Protein AF-Q53900-F1 (afdb_monomer)

Radius of gyration: 69.82 Å; Cα contacts (8 Å, |Δi|>4): 123; chains: 1; bounding box: 164×56×189 Å

Foldseek 3Di:
DPVVPPVVVVVLVVLQVLLVVLLVVLVVVLVVQVVQADDCPVVVVLNVVSVVDSGNVSSVVSSVVNVVVSVVRVVVVVVVVVVVVVVVVVVVVVVVVVVVVVVVVVVVVVVVVVVVVVVQVVLLVVLLVVLVVLCVVLVHDVVLNVVSVVDDHSVVSVVSSVVRSVVSVVVVVCVVCPCVVVVVVPDDDPVVVVQVVLLVVLLVVLLVVCVVVVHDPVLSVVLVPDDGSVSNVVSSVVVVVVVVDPDDDDDDDDDDDDDDDDDDDDDDDDDDDDDDDDDDDDDDDDDDDDDDDDDDDDDDDDDDDDDDDDDDDDDDDDDDDDD

Structure (mmCIF, N/CA/C/O backbone):
data_AF-Q53900-F1
#
_entry.id   AF-Q53900-F1
#
loop_
_atom_site.group_PDB
_atom_site.id
_atom_site.type_symbol
_atom_site.label_atom_id
_atom_site.label_alt_id
_atom_site.label_comp_id
_atom_site.label_asym_id
_atom_site.label_entity_id
_atom_site.label_seq_id
_atom_site.pdbx_PDB_ins_code
_atom_site.Cartn_x
_atom_site.Cartn_y
_atom_site.Cartn_z
_atom_site.occupancy
_atom_site.B_iso_or_equiv
_atom_site.auth_seq_id
_atom_site.auth_comp_id
_atom_site.auth_asym_id
_atom_site.auth_atom_id
_atom_site.pdbx_PDB_model_num
ATOM 1 N N . SER A 1 1 ? -67.608 14.187 99.097 1.00 44.44 1 SER A N 1
ATOM 2 C CA . SER A 1 1 ? -66.330 14.130 98.356 1.00 44.44 1 SER A CA 1
ATOM 3 C C . SER A 1 1 ? -65.878 12.727 97.932 1.00 44.44 1 SER A C 1
ATOM 5 O O . SER A 1 1 ? -64.691 12.546 97.715 1.00 44.44 1 SER A O 1
ATOM 7 N N . VAL A 1 2 ? -66.769 11.737 97.744 1.00 47.34 2 VAL A N 1
ATOM 8 C CA . VAL A 1 2 ? -66.351 10.343 97.433 1.00 47.34 2 VAL A CA 1
ATOM 9 C C . VAL A 1 2 ? -66.523 9.965 95.948 1.00 47.34 2 VAL A C 1
ATOM 11 O O . VAL A 1 2 ? -65.890 9.028 95.480 1.00 47.34 2 VAL A O 1
ATOM 14 N N . LEU A 1 3 ? -67.280 10.735 95.154 1.00 43.38 3 LEU A N 1
ATOM 15 C CA . LEU A 1 3 ? -67.508 10.417 93.732 1.00 43.38 3 LEU A CA 1
ATOM 16 C C . LEU A 1 3 ? -66.342 10.764 92.781 1.00 43.38 3 LEU A C 1
ATOM 18 O O . LEU A 1 3 ? -66.345 10.324 91.638 1.00 43.38 3 LEU A O 1
ATOM 22 N N . VAL A 1 4 ? -65.340 11.530 93.227 1.00 47.56 4 VAL A N 1
ATOM 23 C CA . VAL A 1 4 ? -64.226 11.978 92.362 1.00 47.56 4 VAL A CA 1
ATOM 24 C C . VAL A 1 4 ? -63.116 10.916 92.245 1.00 47.56 4 VAL A C 1
ATOM 26 O O . VAL A 1 4 ? -62.380 10.908 91.266 1.00 47.56 4 VAL A O 1
ATOM 29 N N . GLY A 1 5 ? -63.022 9.970 93.190 1.00 46.47 5 GLY A N 1
ATOM 30 C CA . GLY A 1 5 ? -61.963 8.948 93.212 1.00 46.47 5 GLY A CA 1
ATOM 31 C C . GLY A 1 5 ? -62.204 7.722 92.320 1.00 46.47 5 GLY A C 1
ATOM 32 O O . GLY A 1 5 ? -61.249 7.093 91.884 1.00 46.47 5 GLY A O 1
ATOM 33 N N . ALA A 1 6 ? -63.458 7.374 92.014 1.00 48.22 6 ALA A N 1
ATOM 34 C CA . ALA A 1 6 ? -63.762 6.188 91.203 1.00 48.22 6 ALA A CA 1
ATOM 35 C C . ALA A 1 6 ? -63.543 6.432 89.696 1.00 48.22 6 ALA A C 1
ATOM 37 O O . ALA A 1 6 ? -63.006 5.573 88.997 1.00 48.22 6 ALA A O 1
ATOM 38 N N . ASN A 1 7 ? -63.887 7.630 89.205 1.00 49.38 7 ASN A N 1
ATOM 39 C CA . ASN A 1 7 ? -63.715 7.988 87.794 1.00 49.38 7 ASN A CA 1
ATOM 40 C C . ASN A 1 7 ? -62.240 8.170 87.401 1.00 49.38 7 ASN A C 1
ATOM 42 O O . ASN A 1 7 ? -61.863 7.822 86.285 1.00 49.38 7 ASN A O 1
ATOM 46 N N . THR A 1 8 ? -61.388 8.658 88.305 1.00 54.62 8 THR A N 1
ATOM 47 C CA . THR A 1 8 ? -59.950 8.836 88.039 1.00 54.62 8 THR A CA 1
ATOM 48 C C . THR A 1 8 ? -59.200 7.506 88.009 1.00 54.62 8 THR A C 1
ATOM 50 O O . THR A 1 8 ? -58.375 7.296 87.123 1.00 54.62 8 THR A O 1
ATOM 53 N N . VAL A 1 9 ? -59.535 6.568 88.902 1.00 57.53 9 VAL A N 1
ATOM 54 C CA . VAL A 1 9 ? -58.957 5.214 88.898 1.00 57.53 9 VAL A CA 1
ATOM 55 C C . VAL A 1 9 ? -59.403 4.432 87.660 1.00 57.53 9 VAL A C 1
ATOM 57 O O . VAL A 1 9 ? -58.571 3.815 87.000 1.00 57.53 9 VAL A O 1
ATOM 60 N N . SER A 1 10 ? -60.683 4.511 87.274 1.00 58.09 10 SER A N 1
ATOM 61 C CA . SER A 1 10 ? -61.181 3.840 86.064 1.00 58.09 10 SER A CA 1
ATOM 62 C C . SER A 1 10 ? -60.563 4.412 84.779 1.00 58.09 10 SER A C 1
ATOM 64 O O . SER A 1 10 ? -60.214 3.654 83.872 1.00 58.09 10 SER A O 1
ATOM 66 N N . ALA A 1 11 ? -60.360 5.733 84.705 1.00 60.69 11 ALA A N 1
ATOM 67 C CA . ALA A 1 11 ? -59.681 6.371 83.578 1.00 60.69 11 ALA A CA 1
ATOM 68 C C . ALA A 1 11 ? -58.201 5.955 83.483 1.00 60.69 11 ALA A C 1
ATOM 70 O O . ALA A 1 11 ? -57.754 5.596 82.396 1.00 60.69 11 ALA A O 1
ATOM 71 N N . GLN A 1 12 ? -57.474 5.916 84.610 1.00 60.91 12 GLN A N 1
ATOM 72 C CA . GLN A 1 12 ? -56.062 5.499 84.677 1.00 60.91 12 GLN A CA 1
ATOM 73 C C . GLN A 1 12 ? -55.841 4.014 84.345 1.00 60.91 12 GLN A C 1
ATOM 75 O O . GLN A 1 12 ? -54.847 3.653 83.713 1.00 60.91 12 GLN A O 1
ATOM 80 N N . VAL A 1 13 ? -56.760 3.136 84.758 1.00 61.62 13 VAL A N 1
ATOM 81 C CA . VAL A 1 13 ? -56.714 1.704 84.413 1.00 61.62 13 VAL A CA 1
ATOM 82 C C . VAL A 1 13 ? -56.941 1.503 82.911 1.00 61.62 13 VAL A C 1
ATOM 84 O O . VAL A 1 13 ? -56.247 0.700 82.288 1.00 61.62 13 VAL A O 1
ATOM 87 N N . THR A 1 14 ? -57.840 2.289 82.311 1.00 62.38 14 THR A N 1
ATOM 88 C CA . THR A 1 14 ? -58.119 2.240 80.867 1.00 62.38 14 THR A CA 1
ATOM 89 C C . THR A 1 14 ? -56.922 2.729 80.040 1.00 62.38 14 THR A C 1
ATOM 91 O O . THR A 1 14 ? -56.556 2.078 79.064 1.00 62.38 14 THR A O 1
ATOM 94 N N . THR A 1 15 ? -56.235 3.798 80.465 1.00 74.44 15 THR A N 1
ATOM 95 C CA . THR A 1 15 ? -55.034 4.319 79.773 1.00 74.44 15 THR A CA 1
ATOM 96 C C . THR A 1 15 ? -53.855 3.348 79.840 1.00 74.44 15 THR A C 1
ATOM 98 O O . THR A 1 15 ? -53.182 3.129 78.836 1.00 74.44 15 THR A O 1
ATOM 101 N N . ARG A 1 16 ? -53.625 2.692 80.987 1.00 79.25 16 ARG A N 1
ATOM 102 C CA . ARG A 1 16 ? -52.559 1.677 81.115 1.00 79.25 16 ARG A CA 1
ATOM 103 C C . ARG A 1 16 ? -52.811 0.436 80.259 1.00 79.25 16 ARG A C 1
ATOM 105 O O . ARG A 1 16 ? -51.867 -0.109 79.693 1.00 79.25 16 ARG A O 1
ATOM 112 N N . ALA A 1 17 ? -54.063 -0.012 80.156 1.00 84.06 17 ALA A N 1
ATOM 113 C CA . ALA A 1 17 ? -54.424 -1.133 79.290 1.00 84.06 17 ALA A CA 1
ATOM 114 C C . ALA A 1 17 ? -54.207 -0.794 77.804 1.00 84.06 17 ALA A C 1
ATOM 116 O O . ALA A 1 17 ? -53.667 -1.610 77.058 1.00 84.06 17 ALA A O 1
ATOM 117 N N . GLN A 1 18 ? -54.553 0.431 77.395 1.00 85.62 18 GLN A N 1
ATOM 118 C CA . GLN A 1 18 ? -54.324 0.931 76.037 1.00 85.62 18 GLN A CA 1
ATOM 119 C C . GLN A 1 18 ? -52.831 1.067 75.703 1.00 85.62 18 GLN A C 1
ATOM 121 O O . GLN A 1 18 ? -52.417 0.635 74.631 1.00 85.62 18 GLN A O 1
ATOM 126 N N . ALA A 1 19 ? -52.012 1.591 76.621 1.00 87.56 19 ALA A N 1
ATOM 127 C CA . ALA A 1 19 ? -50.561 1.675 76.438 1.00 87.56 19 ALA A CA 1
ATOM 128 C C . ALA A 1 19 ? -49.907 0.285 76.343 1.00 87.56 19 ALA A C 1
ATOM 130 O O . ALA A 1 19 ? -49.044 0.060 75.497 1.00 87.56 19 ALA A O 1
ATOM 131 N N . LYS A 1 20 ? -50.356 -0.688 77.152 1.00 90.56 20 LYS A N 1
ATOM 132 C CA . LYS A 1 20 ? -49.871 -2.075 77.070 1.00 90.56 20 LYS A CA 1
ATOM 133 C C . LYS A 1 20 ? -50.179 -2.711 75.709 1.00 90.56 20 LYS A C 1
ATOM 135 O O . LYS A 1 20 ? -49.284 -3.292 75.103 1.00 90.56 20 LYS A O 1
ATOM 140 N N . ALA A 1 21 ? -51.411 -2.566 75.218 1.00 90.81 21 ALA A N 1
ATOM 141 C CA . ALA A 1 21 ? -51.804 -3.085 73.908 1.00 90.81 21 ALA A CA 1
ATOM 142 C C . ALA A 1 21 ? -51.034 -2.404 72.758 1.00 90.81 21 ALA A C 1
ATOM 144 O O . ALA A 1 21 ? -50.586 -3.078 71.830 1.00 90.81 21 ALA A O 1
ATOM 145 N N . ALA A 1 22 ? -50.823 -1.084 72.843 1.00 91.12 22 ALA A N 1
ATOM 146 C CA . ALA A 1 22 ? -50.011 -0.340 71.881 1.00 91.12 22 ALA A CA 1
ATOM 147 C C . ALA A 1 22 ? -48.556 -0.835 71.864 1.00 91.12 22 ALA A C 1
ATOM 149 O O . ALA A 1 22 ? -47.992 -1.040 70.793 1.00 91.12 22 ALA A O 1
ATOM 150 N N . ARG A 1 23 ? -47.970 -1.106 73.038 1.00 94.25 23 ARG A N 1
ATOM 151 C CA . ARG A 1 23 ? -46.607 -1.639 73.163 1.00 94.25 23 ARG A CA 1
ATOM 152 C C . ARG A 1 23 ? -46.466 -3.029 72.544 1.00 94.25 23 ARG A C 1
ATOM 154 O O . ARG A 1 23 ? -45.506 -3.268 71.820 1.00 94.25 23 ARG A O 1
ATOM 161 N N . GLU A 1 24 ? -47.393 -3.941 72.836 1.00 93.50 24 GLU A N 1
ATOM 162 C CA . GLU A 1 24 ? -47.383 -5.296 72.263 1.00 93.50 24 GLU A CA 1
ATOM 163 C C . GLU A 1 24 ? -47.504 -5.249 70.733 1.00 93.50 24 GLU A C 1
ATOM 165 O O . GLU A 1 24 ? -46.753 -5.932 70.040 1.00 93.50 24 GLU A O 1
ATOM 170 N N . THR A 1 25 ? -48.370 -4.374 70.212 1.00 94.38 25 THR A N 1
ATOM 171 C CA . THR A 1 25 ? -48.550 -4.173 68.765 1.00 94.38 25 THR A CA 1
ATOM 172 C C . THR A 1 25 ? -47.293 -3.594 68.110 1.00 94.38 25 THR A C 1
ATOM 174 O O . THR A 1 25 ? -46.828 -4.125 67.105 1.00 94.38 25 THR A O 1
ATOM 177 N N . ALA A 1 26 ? -46.702 -2.546 68.694 1.00 93.00 26 ALA A N 1
ATOM 178 C CA . ALA A 1 26 ? -45.497 -1.911 68.163 1.00 93.00 26 ALA A CA 1
ATOM 179 C C . ALA A 1 26 ? -44.301 -2.878 68.151 1.00 93.00 26 ALA A C 1
ATOM 181 O O . ALA A 1 26 ? -43.606 -2.996 67.148 1.00 93.00 26 ALA A O 1
ATOM 182 N N . LEU A 1 27 ? -44.080 -3.631 69.235 1.00 93.75 27 LEU A N 1
ATOM 183 C CA . LEU A 1 27 ? -42.985 -4.605 69.293 1.00 93.75 27 LEU A CA 1
ATOM 184 C C . LEU A 1 27 ? -43.178 -5.770 68.313 1.00 93.75 27 LEU A C 1
ATOM 186 O O . LEU A 1 27 ? -42.186 -6.248 67.768 1.00 93.75 27 LEU A O 1
ATOM 190 N N . ALA A 1 28 ? -44.419 -6.205 68.070 1.00 93.69 28 ALA A N 1
ATOM 191 C CA . ALA A 1 28 ? -44.717 -7.214 67.055 1.00 93.69 28 ALA A CA 1
ATOM 192 C C . ALA A 1 28 ? -44.425 -6.696 65.636 1.00 93.69 28 ALA A C 1
ATOM 194 O O . ALA A 1 28 ? -43.724 -7.370 64.886 1.00 93.69 28 ALA A O 1
ATOM 195 N N . SER A 1 29 ? -44.862 -5.473 65.311 1.00 92.44 29 SER A N 1
ATOM 196 C CA . SER A 1 29 ? -44.576 -4.824 64.019 1.00 92.44 29 SER A CA 1
ATOM 197 C C . SER A 1 29 ? -43.071 -4.705 63.764 1.00 92.44 29 SER A C 1
ATOM 199 O O . SER A 1 29 ? -42.572 -5.032 62.688 1.00 92.44 29 SER A O 1
ATOM 201 N N . ILE A 1 30 ? -42.313 -4.309 64.790 1.00 92.81 30 ILE A N 1
ATOM 202 C CA . ILE A 1 30 ? -40.858 -4.210 64.678 1.00 92.81 30 ILE A CA 1
ATOM 203 C C . ILE A 1 30 ? -40.211 -5.598 64.528 1.00 92.81 30 ILE A C 1
ATOM 205 O O . ILE A 1 30 ? -39.223 -5.736 63.813 1.00 92.81 30 ILE A O 1
ATOM 209 N N . ALA A 1 31 ? -40.732 -6.641 65.181 1.00 91.50 31 ALA A N 1
ATOM 210 C CA . ALA A 1 31 ? -40.191 -7.998 65.057 1.00 91.50 31 ALA A CA 1
ATOM 211 C C . ALA A 1 31 ? -40.357 -8.581 63.640 1.00 91.50 31 ALA A C 1
ATOM 213 O O . ALA A 1 31 ? -39.510 -9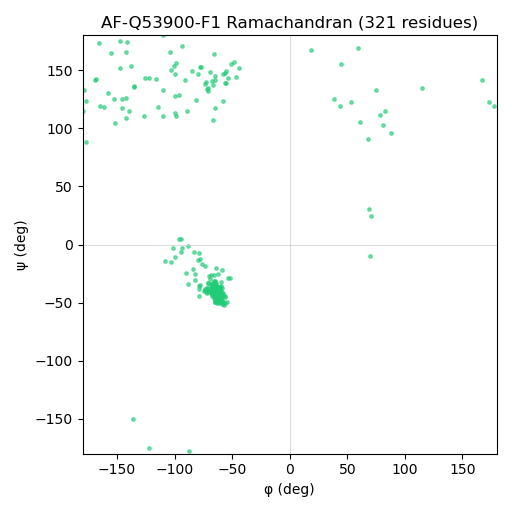.350 63.185 1.00 91.50 31 ALA A O 1
ATOM 214 N N . GLU A 1 32 ? -41.419 -8.201 62.928 1.00 91.19 32 GLU A N 1
ATOM 215 C CA . GLU A 1 32 ? -41.617 -8.590 61.528 1.00 91.19 32 GLU A CA 1
ATOM 216 C C . GLU A 1 32 ? -40.606 -7.898 60.603 1.00 91.19 32 GLU A C 1
ATOM 218 O O . GLU A 1 32 ? -40.034 -8.529 59.710 1.00 91.19 32 GLU A O 1
ATOM 223 N N . THR A 1 33 ? -40.329 -6.617 60.846 1.00 89.31 33 THR A N 1
ATOM 224 C CA . THR A 1 33 ? -39.517 -5.783 59.949 1.00 89.31 33 THR A CA 1
ATOM 225 C C . THR A 1 33 ? -38.020 -5.800 60.259 1.00 89.31 33 THR A C 1
ATOM 227 O O . THR A 1 33 ? -37.205 -5.632 59.354 1.00 89.31 33 THR A O 1
ATOM 230 N N . GLU A 1 34 ? -37.612 -6.093 61.497 1.00 87.44 34 GLU A N 1
ATOM 231 C CA . GLU A 1 34 ? -36.204 -6.035 61.916 1.00 87.44 34 GLU A CA 1
ATOM 232 C C . GLU A 1 34 ? -35.282 -7.026 61.197 1.00 87.44 34 GLU A C 1
ATOM 234 O O . GLU A 1 34 ? -34.062 -6.886 61.234 1.00 87.44 34 GLU A O 1
ATOM 239 N N . SER A 1 35 ? -35.839 -8.085 60.612 1.00 86.81 35 SER A N 1
ATOM 240 C CA . SER A 1 35 ? -35.073 -9.074 59.849 1.00 86.81 35 SER A CA 1
ATOM 241 C C . SER A 1 35 ? -34.628 -8.540 58.485 1.00 86.81 35 SER A C 1
ATOM 243 O O . SER A 1 35 ? -33.693 -9.079 57.898 1.00 86.81 35 SER A O 1
ATOM 245 N N . SER A 1 36 ? -35.274 -7.471 58.008 1.00 84.94 36 SER A N 1
ATOM 246 C CA . SER A 1 36 ? -35.058 -6.880 56.684 1.00 84.94 36 SER A CA 1
ATOM 247 C C . SER A 1 36 ? -33.950 -5.825 56.657 1.00 84.94 36 SER A C 1
ATOM 249 O O . SER A 1 36 ? -33.665 -5.287 55.594 1.00 84.94 36 SER A O 1
ATOM 251 N N . ILE A 1 37 ? -33.325 -5.528 57.799 1.00 88.38 37 ILE A N 1
ATOM 252 C CA . ILE A 1 37 ? -32.272 -4.514 57.922 1.00 88.38 37 ILE A CA 1
ATOM 253 C C . ILE A 1 37 ? -30.977 -5.115 58.473 1.00 88.38 37 ILE A C 1
ATOM 255 O O . ILE A 1 37 ? -31.002 -5.977 59.358 1.00 88.38 37 ILE A O 1
ATOM 259 N N . LYS A 1 38 ? -29.823 -4.649 57.977 1.00 86.06 38 LYS A N 1
ATOM 260 C CA . LYS A 1 38 ? -28.506 -5.082 58.481 1.00 86.06 38 LYS A CA 1
ATOM 261 C C . LYS A 1 38 ? -28.091 -4.415 59.789 1.00 86.06 38 LYS A C 1
ATOM 263 O O . LYS A 1 38 ? -27.570 -5.097 60.670 1.00 86.06 38 LYS A O 1
ATOM 268 N N . ASP A 1 39 ? -28.274 -3.102 59.915 1.00 89.44 39 ASP A N 1
ATOM 269 C CA . ASP A 1 39 ? -27.861 -2.347 61.103 1.00 89.44 39 ASP A CA 1
ATOM 270 C C . ASP A 1 39 ? -29.051 -2.116 62.037 1.00 89.44 39 ASP A C 1
ATOM 272 O O . ASP A 1 39 ? -29.956 -1.342 61.748 1.00 89.44 39 ASP A O 1
ATOM 276 N N . LYS A 1 40 ? -29.048 -2.777 63.193 1.00 91.38 40 LYS A N 1
ATOM 277 C CA . LYS A 1 40 ? -30.156 -2.701 64.150 1.00 91.38 40 LYS A CA 1
ATOM 278 C C . LYS A 1 40 ? -29.968 -1.639 65.228 1.00 91.38 40 LYS A C 1
ATOM 280 O O . LYS A 1 40 ? -30.884 -1.436 66.015 1.00 91.38 40 LYS A O 1
ATOM 285 N N . ALA A 1 41 ? -28.841 -0.927 65.275 1.00 92.12 41 ALA A N 1
ATOM 286 C CA . ALA A 1 41 ? -28.481 -0.104 66.432 1.00 92.12 41 ALA A CA 1
ATOM 287 C C . ALA A 1 41 ? -29.526 0.980 66.764 1.00 92.12 41 ALA A C 1
ATOM 289 O O . ALA A 1 41 ? -29.904 1.160 67.926 1.00 92.12 41 ALA A O 1
ATOM 290 N N . GLN A 1 42 ? -30.029 1.689 65.748 1.00 92.19 42 GLN A N 1
ATOM 291 C CA . GLN A 1 42 ? -31.072 2.703 65.938 1.00 92.19 42 GLN A CA 1
ATOM 292 C C . GLN A 1 42 ? -32.437 2.075 66.252 1.00 92.19 42 GLN A C 1
ATOM 294 O O . GLN A 1 42 ? -33.160 2.585 67.111 1.00 92.19 42 GLN A O 1
ATOM 299 N N . LEU A 1 43 ? -32.763 0.944 65.618 1.00 93.50 43 LEU A N 1
ATOM 300 C CA . LEU A 1 43 ? -34.013 0.220 65.843 1.00 93.50 43 LEU A CA 1
ATOM 301 C C . LEU A 1 43 ? -34.085 -0.365 67.263 1.00 93.50 43 LEU A C 1
ATOM 303 O O . LEU A 1 43 ? -35.110 -0.246 67.931 1.00 93.50 43 LEU A O 1
ATOM 307 N N . ASP A 1 44 ? -32.984 -0.928 67.762 1.00 93.69 44 ASP A N 1
ATOM 308 C CA . ASP A 1 44 ? -32.862 -1.468 69.117 1.00 93.69 44 ASP A CA 1
ATOM 309 C C . ASP A 1 44 ? -32.995 -0.364 70.175 1.00 93.69 44 ASP A C 1
ATOM 311 O O . ASP A 1 44 ? -33.660 -0.551 71.196 1.00 93.69 44 ASP A O 1
ATOM 315 N N . SER A 1 45 ? -32.453 0.830 69.905 1.00 94.75 45 SER A N 1
ATOM 316 C CA . SER A 1 45 ? -32.651 2.002 70.768 1.00 94.75 45 SER A CA 1
ATOM 317 C C . SER A 1 45 ? -34.127 2.406 70.865 1.00 94.75 45 SER A C 1
ATOM 319 O O . SER A 1 45 ? -34.624 2.692 71.957 1.00 94.75 45 SER A O 1
ATOM 321 N N . VAL A 1 46 ? -34.853 2.395 69.743 1.00 95.38 46 VAL A N 1
ATOM 322 C CA . VAL A 1 46 ? -36.292 2.701 69.709 1.00 95.38 46 VAL A CA 1
ATOM 323 C C . VAL A 1 46 ? -37.110 1.602 70.396 1.00 95.38 46 VAL A C 1
ATOM 325 O O . VAL A 1 46 ? -38.003 1.914 71.186 1.00 95.38 46 VAL A O 1
ATOM 328 N N . LYS A 1 47 ? -36.757 0.322 70.209 1.00 94.88 47 LYS A N 1
ATOM 329 C CA . LYS A 1 47 ? -37.374 -0.810 70.924 1.00 94.88 47 LYS A CA 1
ATOM 330 C C . LYS A 1 47 ? -37.272 -0.660 72.442 1.00 94.88 47 LYS A C 1
ATOM 332 O O . LYS A 1 47 ? -38.261 -0.885 73.140 1.00 94.88 47 LYS A O 1
ATOM 337 N N . GLU A 1 48 ? -36.108 -0.279 72.968 1.00 95.88 48 GLU A N 1
ATOM 338 C CA . GLU A 1 48 ? -35.935 -0.066 74.412 1.00 95.88 48 GLU A CA 1
ATOM 339 C C . GLU A 1 48 ? -36.778 1.109 74.932 1.00 95.88 48 GLU A C 1
ATOM 341 O O . GLU A 1 48 ? -37.397 1.001 75.993 1.00 95.88 48 GLU A O 1
ATOM 346 N N . LYS A 1 49 ? -36.913 2.194 74.157 1.00 95.31 49 LYS A N 1
ATOM 347 C CA . LYS A 1 49 ? -37.811 3.311 74.506 1.00 95.31 49 LYS A CA 1
ATOM 348 C C . LYS A 1 49 ? -39.283 2.888 74.533 1.00 95.31 49 LYS A C 1
ATOM 350 O O . LYS A 1 49 ? -39.993 3.220 75.480 1.00 95.31 49 LYS A O 1
ATOM 355 N N . ILE A 1 50 ? -39.726 2.077 73.570 1.00 94.00 50 ILE A N 1
ATOM 356 C CA . ILE A 1 50 ? -41.091 1.519 73.530 1.00 94.00 50 ILE A CA 1
ATOM 357 C C . ILE A 1 50 ? -41.361 0.626 74.753 1.00 94.00 50 ILE A C 1
ATOM 359 O O . ILE A 1 50 ? -42.431 0.702 75.364 1.00 94.00 50 ILE A O 1
ATOM 363 N N . LYS A 1 51 ? -40.383 -0.197 75.160 1.00 93.56 51 LYS A N 1
ATOM 364 C CA . LYS A 1 51 ? -40.472 -1.028 76.377 1.00 93.56 51 LYS A CA 1
ATOM 365 C C . LYS A 1 51 ? -40.526 -0.205 77.667 1.00 93.56 51 LYS A C 1
ATOM 367 O O . LYS A 1 51 ? -41.077 -0.693 78.656 1.00 93.56 51 LYS A O 1
ATOM 372 N N . ALA A 1 52 ? -39.977 1.007 77.676 1.00 92.94 52 ALA A N 1
ATOM 373 C CA . ALA A 1 52 ? -39.969 1.892 78.838 1.00 92.94 52 ALA A CA 1
ATOM 374 C C . ALA A 1 52 ? -41.212 2.801 78.923 1.00 92.94 52 ALA A C 1
ATOM 376 O O . ALA A 1 52 ? -41.698 3.048 80.027 1.00 92.94 52 ALA A O 1
ATOM 377 N N . SER A 1 53 ? -41.768 3.251 77.791 1.00 90.50 53 SER A N 1
ATOM 378 C CA . SER A 1 53 ? -42.845 4.257 77.754 1.00 90.50 53 SER A CA 1
ATOM 379 C C . SER A 1 53 ? -44.197 3.740 78.257 1.00 90.50 53 SER A C 1
ATOM 381 O O . SER A 1 53 ? -44.661 2.677 77.851 1.00 90.50 53 SER A O 1
ATOM 383 N N . VAL A 1 54 ? -44.856 4.493 79.138 1.00 88.38 54 VAL A N 1
ATOM 384 C CA . VAL A 1 54 ? -46.197 4.176 79.677 1.00 88.38 54 VAL A CA 1
ATOM 385 C C . VAL A 1 54 ? -47.289 5.008 78.982 1.00 88.38 54 VAL A C 1
ATOM 387 O O . VAL A 1 54 ? -48.473 4.818 79.260 1.00 88.38 54 VAL A O 1
ATOM 390 N N . ASP A 1 55 ? -46.901 5.903 78.068 1.00 89.81 55 ASP A N 1
ATOM 391 C CA . ASP A 1 55 ? -47.798 6.761 77.299 1.00 89.81 55 ASP A CA 1
ATOM 392 C C . ASP A 1 55 ? -48.087 6.137 75.926 1.00 89.81 55 ASP A C 1
ATOM 394 O O . ASP A 1 55 ? -47.190 5.746 75.182 1.00 89.81 55 ASP A O 1
ATOM 398 N N . ARG A 1 56 ? -49.371 6.022 75.590 1.00 90.19 56 ARG A N 1
ATOM 399 C CA . ARG A 1 56 ? -49.825 5.412 74.340 1.00 90.19 56 ARG A CA 1
ATOM 400 C C . ARG A 1 56 ? -49.456 6.258 73.117 1.00 90.19 56 ARG A C 1
ATOM 402 O O . ARG A 1 56 ? -49.170 5.682 72.065 1.00 90.19 56 ARG A O 1
ATOM 409 N N . ASP A 1 57 ? -49.457 7.581 73.238 1.00 90.88 57 ASP A N 1
ATOM 410 C CA . ASP A 1 57 ? -49.154 8.472 72.117 1.00 90.88 57 ASP A CA 1
ATOM 411 C C . ASP A 1 57 ? -47.643 8.464 71.827 1.00 90.88 57 ASP A C 1
ATOM 413 O O . ASP A 1 57 ? -47.246 8.311 70.672 1.00 90.88 57 ASP A O 1
ATOM 417 N N . GLU A 1 58 ? -46.807 8.449 72.873 1.00 92.31 58 GLU A N 1
ATOM 418 C CA . GLU A 1 58 ? -45.348 8.284 72.754 1.00 92.31 58 GLU A CA 1
ATOM 419 C C . GLU A 1 58 ? -44.975 6.921 72.140 1.00 92.31 58 GLU A C 1
ATOM 421 O O . GLU A 1 58 ? -44.128 6.849 71.253 1.00 92.31 58 GLU A O 1
ATOM 426 N N . ILE A 1 59 ? -45.638 5.827 72.545 1.00 92.12 59 ILE A N 1
ATOM 427 C CA . ILE A 1 59 ? -45.434 4.501 71.928 1.00 92.12 59 ILE A CA 1
ATOM 428 C C . ILE A 1 59 ? -45.778 4.524 70.433 1.00 92.12 59 ILE A C 1
ATOM 430 O O . ILE A 1 59 ? -45.085 3.894 69.633 1.00 92.12 59 ILE A O 1
ATOM 434 N N . THR A 1 60 ? -46.842 5.231 70.049 1.00 92.56 60 THR A N 1
ATOM 435 C CA . THR A 1 60 ? -47.278 5.314 68.647 1.00 92.56 60 THR A CA 1
ATOM 436 C C . THR A 1 60 ? -46.271 6.103 67.808 1.00 92.56 60 THR A C 1
ATOM 438 O O . THR A 1 60 ? -45.921 5.675 66.709 1.00 92.56 60 THR A O 1
ATOM 441 N N . GLU A 1 61 ? -45.749 7.208 68.341 1.00 94.50 61 GLU A N 1
ATOM 442 C CA . GLU A 1 61 ? -44.701 8.003 67.694 1.00 94.50 61 GLU A CA 1
ATOM 443 C C . GLU A 1 61 ? -43.391 7.216 67.552 1.00 94.50 61 GLU A C 1
ATOM 445 O O . GLU A 1 61 ? -42.796 7.183 66.475 1.00 94.50 61 GLU A O 1
ATOM 450 N N . LEU A 1 62 ? -42.979 6.498 68.601 1.00 95.50 62 LEU A N 1
ATOM 451 C CA . LEU A 1 62 ? -41.803 5.629 68.556 1.00 95.50 62 LEU A CA 1
ATOM 452 C C . LEU A 1 62 ? -41.974 4.467 67.564 1.00 95.50 62 LEU A C 1
ATOM 454 O O . LEU A 1 62 ? -41.010 4.089 66.903 1.00 95.50 62 LEU A O 1
ATOM 458 N N . SER A 1 63 ? -43.183 3.916 67.415 1.00 93.19 63 SER A N 1
ATOM 459 C CA . SER A 1 63 ? -43.467 2.903 66.388 1.00 93.19 63 SER A CA 1
ATOM 460 C C . SER A 1 63 ? -43.308 3.479 64.979 1.00 93.19 63 SER A C 1
ATOM 462 O O . SER A 1 63 ? -42.656 2.862 64.144 1.00 93.19 63 SER A O 1
ATOM 464 N N . ALA A 1 64 ? -43.821 4.686 64.727 1.00 94.56 64 ALA A N 1
ATOM 465 C CA . ALA A 1 64 ? -43.638 5.360 63.441 1.00 94.56 64 ALA A CA 1
ATOM 466 C C . ALA A 1 64 ? -42.158 5.687 63.167 1.00 94.56 64 ALA A C 1
ATOM 468 O O . ALA A 1 64 ? -41.693 5.579 62.032 1.00 94.56 64 ALA A O 1
ATOM 469 N N . GLN A 1 65 ? -41.395 6.044 64.206 1.00 95.12 65 GLN A N 1
ATOM 470 C CA . GLN A 1 65 ? -39.950 6.235 64.099 1.00 95.12 65 GLN A CA 1
ATOM 471 C C . GLN A 1 65 ? -39.231 4.930 63.720 1.00 95.12 65 GLN A C 1
ATOM 473 O O . GLN A 1 65 ? -38.305 4.958 62.910 1.00 95.12 65 GLN A O 1
ATOM 478 N N . ALA A 1 66 ? -39.650 3.789 64.275 1.00 93.94 66 ALA A N 1
ATOM 479 C CA . ALA A 1 66 ? -39.102 2.484 63.916 1.00 93.94 66 ALA A CA 1
ATOM 480 C C . ALA A 1 66 ? -39.355 2.141 62.437 1.00 93.94 66 ALA A C 1
ATOM 482 O O . ALA A 1 66 ? -38.423 1.730 61.745 1.00 93.94 66 ALA A O 1
ATOM 483 N N . ASP A 1 67 ? -40.568 2.389 61.933 1.00 92.94 67 ASP A N 1
ATOM 484 C CA . ASP A 1 67 ? -40.915 2.162 60.523 1.00 92.94 67 ASP A CA 1
ATOM 485 C C . ASP A 1 67 ? -40.081 3.049 59.579 1.00 92.94 67 ASP A C 1
ATOM 487 O O . ASP A 1 67 ? -39.600 2.590 58.540 1.00 92.94 67 ASP A O 1
ATOM 491 N N . GLN A 1 68 ? -39.838 4.309 59.961 1.00 93.62 68 GLN A N 1
ATOM 492 C CA . GLN A 1 68 ? -38.969 5.218 59.205 1.00 93.62 68 GLN A CA 1
ATOM 493 C C . GLN A 1 68 ? -37.510 4.748 59.166 1.00 93.62 68 GLN A C 1
ATOM 495 O O . GLN A 1 68 ? -36.879 4.840 58.114 1.00 93.62 68 GLN A O 1
ATOM 500 N N . ILE A 1 69 ? -36.975 4.237 60.281 1.00 93.50 69 ILE A N 1
ATOM 501 C CA . ILE A 1 69 ? -35.610 3.688 60.337 1.00 93.50 69 ILE A CA 1
ATOM 502 C C . ILE A 1 69 ? -35.480 2.507 59.371 1.00 93.50 69 ILE A C 1
ATOM 504 O O . ILE A 1 69 ? -34.538 2.466 58.581 1.00 93.50 69 ILE A O 1
ATOM 508 N N . VAL A 1 70 ? -36.447 1.583 59.395 1.00 92.50 70 VAL A N 1
ATOM 509 C CA . VAL A 1 70 ? -36.445 0.411 58.510 1.00 92.50 70 VAL A CA 1
ATOM 510 C C . VAL A 1 70 ? -36.510 0.827 57.039 1.00 92.50 70 VAL A C 1
ATOM 512 O O . VAL A 1 70 ? -35.701 0.360 56.238 1.00 92.50 70 VAL A O 1
ATOM 515 N N . SER A 1 71 ? -37.426 1.733 56.682 1.00 90.69 71 SER A N 1
ATOM 516 C CA . SER A 1 71 ? -37.557 2.223 55.303 1.00 90.69 71 SER A CA 1
ATOM 517 C C . SER A 1 71 ? -36.281 2.915 54.818 1.00 90.69 71 SER A C 1
ATOM 519 O O . SER A 1 71 ? -35.800 2.620 53.729 1.00 90.69 71 SER A O 1
ATOM 521 N N . ALA A 1 72 ? -35.692 3.792 55.636 1.00 91.94 72 ALA A N 1
ATOM 522 C CA . ALA A 1 72 ? -34.486 4.529 55.265 1.00 91.94 72 ALA A CA 1
ATOM 523 C C . ALA A 1 72 ? -33.275 3.607 55.044 1.00 91.94 72 ALA A C 1
ATOM 525 O O . ALA A 1 72 ? -32.425 3.880 54.197 1.00 91.94 72 ALA A O 1
ATOM 526 N N . GLN A 1 73 ? -33.180 2.506 55.791 1.00 90.88 73 GLN A N 1
ATOM 527 C CA . GLN A 1 73 ? -32.118 1.522 55.593 1.00 90.88 73 GLN A CA 1
ATOM 528 C C . GLN A 1 73 ? -32.314 0.701 54.324 1.00 90.88 73 GLN A C 1
ATOM 530 O O . GLN A 1 73 ? -31.347 0.503 53.592 1.00 90.88 73 GLN A O 1
ATOM 535 N N . ALA A 1 74 ? -33.548 0.288 54.027 1.00 89.12 74 ALA A N 1
ATOM 536 C CA . ALA A 1 74 ? -33.859 -0.387 52.772 1.00 89.12 74 ALA A CA 1
ATOM 537 C C . ALA A 1 74 ? -33.521 0.496 51.554 1.00 89.12 74 ALA A C 1
ATOM 539 O O . ALA A 1 74 ? -32.896 0.022 50.604 1.00 89.12 74 ALA A O 1
ATOM 540 N N . ASP A 1 75 ? -33.852 1.790 51.612 1.00 91.12 75 ASP A N 1
ATOM 541 C CA . ASP A 1 75 ? -33.526 2.750 50.553 1.00 91.12 75 ASP A CA 1
ATOM 542 C C . ASP A 1 75 ? -32.007 2.939 50.398 1.00 91.12 75 ASP A C 1
ATOM 544 O O . ASP A 1 75 ? -31.486 2.900 49.283 1.00 91.12 75 ASP A O 1
ATOM 548 N N . ASN A 1 76 ? -31.264 3.070 51.502 1.00 90.19 76 ASN A N 1
ATOM 549 C CA . ASN A 1 76 ? -29.803 3.195 51.465 1.00 90.19 76 ASN A CA 1
ATOM 550 C C . ASN A 1 76 ? -29.111 1.931 50.922 1.00 90.19 76 ASN A C 1
ATOM 552 O O . ASN A 1 76 ? -28.141 2.029 50.168 1.00 90.19 76 ASN A O 1
ATOM 556 N N . GLU A 1 77 ? -29.598 0.736 51.261 1.00 89.62 77 GLU A N 1
ATOM 557 C CA . GLU A 1 77 ? -29.079 -0.516 50.696 1.00 89.62 77 GLU A CA 1
ATOM 558 C C . GLU A 1 77 ? -29.370 -0.623 49.190 1.00 89.62 77 GLU A C 1
ATOM 560 O O . GLU A 1 77 ? -28.517 -1.063 48.416 1.00 89.62 77 GLU A O 1
ATOM 565 N N . ALA A 1 78 ? -30.544 -0.168 48.743 1.00 90.31 78 ALA A N 1
ATOM 566 C CA . ALA A 1 78 ? -30.877 -0.119 47.323 1.00 90.31 78 ALA A CA 1
ATOM 567 C C . ALA A 1 78 ? -29.993 0.881 46.558 1.00 90.31 78 ALA A C 1
ATOM 569 O O . ALA A 1 78 ? -29.513 0.560 45.469 1.00 90.31 78 ALA A O 1
ATOM 570 N N . ILE A 1 79 ? -29.741 2.061 47.135 1.00 93.12 79 ILE A N 1
ATOM 571 C CA . ILE A 1 79 ? -28.864 3.087 46.553 1.00 93.12 79 ILE A CA 1
ATOM 572 C C . ILE A 1 79 ? -27.431 2.570 46.444 1.00 93.12 79 ILE A C 1
ATOM 574 O O . ILE A 1 79 ? -26.858 2.613 45.361 1.00 93.12 79 ILE A O 1
ATOM 578 N N . THR A 1 80 ? -26.869 2.022 47.523 1.00 93.50 80 THR A N 1
ATOM 579 C CA . THR A 1 80 ? -25.484 1.512 47.513 1.00 93.50 80 THR A CA 1
ATOM 580 C C . THR A 1 80 ? -25.303 0.394 46.491 1.00 93.50 80 THR A C 1
ATOM 582 O O . THR A 1 80 ? -24.342 0.403 45.724 1.00 93.50 80 THR A O 1
ATOM 585 N N . LYS A 1 81 ? -26.269 -0.526 46.386 1.00 94.06 81 LYS A N 1
ATOM 586 C CA . LYS A 1 81 ? -26.260 -1.551 45.338 1.00 94.06 81 LYS A CA 1
ATOM 587 C C . LYS A 1 81 ? -26.323 -0.947 43.931 1.00 94.06 81 LYS A C 1
ATOM 589 O O . LYS A 1 81 ? -25.584 -1.378 43.049 1.00 94.06 81 LYS A O 1
ATOM 594 N N . ALA A 1 82 ? -27.177 0.053 43.714 1.00 94.56 82 ALA A N 1
ATOM 595 C CA . ALA A 1 82 ? -27.277 0.733 42.426 1.00 94.56 82 ALA A CA 1
ATOM 596 C C . ALA A 1 82 ? -25.983 1.486 42.058 1.00 94.56 82 ALA A C 1
ATOM 598 O O . ALA A 1 82 ? -25.591 1.493 40.889 1.00 94.56 82 ALA A O 1
ATOM 599 N N . GLU A 1 83 ? -25.298 2.086 43.033 1.00 95.88 83 GLU A N 1
ATOM 600 C CA . GLU A 1 83 ? -24.000 2.746 42.851 1.00 95.88 83 GLU A CA 1
ATOM 601 C C . GLU A 1 83 ? -22.890 1.745 42.508 1.00 95.88 83 GLU A C 1
ATOM 603 O O . GLU A 1 83 ? -22.097 1.993 41.594 1.00 95.88 83 GLU A O 1
ATOM 608 N N . GLU A 1 84 ? -22.852 0.591 43.180 1.00 96.38 84 GLU A N 1
ATOM 609 C CA . GLU A 1 84 ? -21.912 -0.490 42.867 1.00 96.38 84 GLU A CA 1
ATOM 610 C C . GLU A 1 84 ? -22.129 -1.048 41.456 1.00 96.38 84 GLU A C 1
ATOM 612 O O . GLU A 1 84 ? -21.172 -1.201 40.694 1.00 96.38 84 GLU A O 1
ATOM 617 N N . ASP A 1 85 ? -23.378 -1.342 41.090 1.00 96.62 85 ASP A N 1
ATOM 618 C CA . ASP A 1 85 ? -23.719 -1.872 39.767 1.00 96.62 85 ASP A CA 1
ATOM 619 C C . ASP A 1 85 ? -23.420 -0.843 38.665 1.00 96.62 85 ASP A C 1
ATOM 621 O O . ASP A 1 85 ? -22.880 -1.194 37.614 1.00 96.62 85 ASP A O 1
ATOM 625 N N . SER A 1 86 ? -23.675 0.443 38.930 1.00 96.50 86 SER A N 1
ATOM 626 C CA . SER A 1 86 ? -23.308 1.534 38.021 1.00 96.50 86 SER A CA 1
ATOM 627 C C . SER A 1 86 ? -21.792 1.658 37.868 1.00 96.50 86 SER A C 1
ATOM 629 O O . SER A 1 86 ? -21.304 1.824 36.753 1.00 96.50 86 SER A O 1
ATOM 631 N N . SER A 1 87 ? -21.031 1.538 38.959 1.00 96.75 87 SER A N 1
ATOM 632 C CA . SER A 1 87 ? -19.563 1.605 38.927 1.00 96.75 87 SER A CA 1
ATOM 633 C C . SER A 1 87 ? -18.968 0.464 38.101 1.00 96.75 87 SER A C 1
ATOM 635 O O . SER A 1 87 ? -18.131 0.706 37.233 1.00 96.75 87 SER A O 1
ATOM 637 N N . LYS A 1 88 ? -19.469 -0.765 38.283 1.00 97.38 88 LYS A N 1
ATOM 638 C CA . LYS A 1 88 ? -19.072 -1.928 37.470 1.00 97.38 88 LYS A CA 1
ATOM 639 C C . LYS A 1 88 ? -19.423 -1.743 35.995 1.00 97.38 88 LYS A C 1
ATOM 641 O O . LYS A 1 88 ? -18.640 -2.118 35.127 1.00 97.38 88 LYS A O 1
ATOM 646 N N . ALA A 1 89 ? -20.586 -1.159 35.698 1.00 96.62 89 ALA A N 1
ATOM 647 C CA . ALA A 1 89 ? -20.987 -0.874 34.324 1.00 96.62 89 ALA A CA 1
ATOM 648 C C . ALA A 1 89 ? -20.066 0.164 33.661 1.00 96.62 89 ALA A C 1
ATOM 650 O O . ALA A 1 89 ? -19.696 -0.004 32.500 1.00 96.62 89 ALA A O 1
ATOM 651 N N . TRP A 1 90 ? -19.659 1.204 34.396 1.00 96.12 90 TRP A N 1
ATOM 652 C CA . TRP A 1 90 ? -18.699 2.198 33.911 1.00 96.12 90 TRP A CA 1
ATOM 653 C C . TRP A 1 90 ? -17.312 1.604 33.660 1.00 96.12 90 TRP A C 1
ATOM 655 O O . TRP A 1 90 ? -16.707 1.908 32.633 1.00 96.12 90 TRP A O 1
ATOM 665 N N . GLU A 1 91 ? -16.826 0.741 34.552 1.00 97.12 91 GLU A N 1
ATOM 666 C CA . GLU A 1 91 ? -15.543 0.050 34.383 1.00 97.12 91 GLU A CA 1
ATOM 667 C C . GLU A 1 91 ? -15.567 -0.876 33.156 1.00 97.12 91 GLU A C 1
ATOM 669 O O . GLU A 1 91 ? -14.718 -0.761 32.274 1.00 97.12 91 GLU A O 1
ATOM 674 N N . ALA A 1 92 ? -16.621 -1.686 33.006 1.00 97.06 92 ALA A N 1
ATOM 675 C CA . ALA A 1 92 ? -16.801 -2.538 31.832 1.00 97.06 92 ALA A CA 1
ATOM 676 C C . ALA A 1 92 ? -16.898 -1.734 30.521 1.00 97.06 92 ALA A C 1
ATOM 678 O O . ALA A 1 92 ? -16.354 -2.145 29.494 1.00 97.06 92 ALA A O 1
ATOM 679 N N . ALA A 1 93 ? -17.568 -0.577 30.538 1.00 97.19 93 ALA A N 1
ATOM 680 C CA . ALA A 1 93 ? -17.650 0.304 29.376 1.00 97.19 93 ALA A CA 1
ATOM 681 C C . ALA A 1 93 ? -16.287 0.923 29.019 1.00 97.19 93 ALA A C 1
ATOM 683 O O . ALA A 1 93 ? -15.962 1.048 27.837 1.00 97.19 93 ALA A O 1
ATOM 684 N N . ALA A 1 94 ? -15.474 1.281 30.017 1.00 97.56 94 ALA A N 1
ATOM 685 C CA . ALA A 1 94 ? -14.119 1.781 29.797 1.00 97.56 94 ALA A CA 1
ATOM 686 C C . ALA A 1 94 ? -13.214 0.705 29.173 1.00 97.56 94 ALA A C 1
ATOM 688 O O . ALA A 1 94 ? -12.501 0.991 28.209 1.00 97.56 94 ALA A O 1
ATOM 689 N N . ASP A 1 95 ? -13.294 -0.538 29.648 1.00 97.25 95 ASP A N 1
ATOM 690 C CA . ASP A 1 95 ? -12.538 -1.664 29.088 1.00 97.25 95 ASP A CA 1
ATOM 691 C C . ASP A 1 95 ? -12.943 -1.977 27.643 1.00 97.25 95 ASP A C 1
ATOM 693 O O . ASP A 1 95 ? -12.086 -2.182 26.775 1.00 97.25 95 ASP A O 1
ATOM 697 N N . GLN A 1 96 ? -14.245 -1.944 27.350 1.00 96.75 96 GLN A N 1
ATOM 698 C CA . GLN A 1 96 ? -14.747 -2.086 25.982 1.00 96.75 96 GLN A CA 1
ATOM 699 C C . GLN A 1 96 ? -14.252 -0.955 25.078 1.00 96.75 96 GLN A C 1
ATOM 701 O O . GLN A 1 96 ? -13.809 -1.219 23.961 1.00 96.75 96 GLN A O 1
ATOM 706 N N . ALA A 1 97 ? -14.269 0.293 25.553 1.00 97.00 97 ALA A N 1
ATOM 707 C CA . ALA A 1 97 ? -13.772 1.434 24.788 1.00 97.00 97 ALA A CA 1
ATOM 708 C C . ALA A 1 97 ? -12.263 1.330 24.512 1.00 97.00 97 ALA A C 1
ATOM 710 O O . ALA A 1 97 ? -11.818 1.614 23.399 1.00 97.00 97 ALA A O 1
ATOM 711 N N . ASN A 1 98 ? -11.477 0.881 25.493 1.00 96.81 98 ASN A N 1
ATOM 712 C CA . ASN A 1 98 ? -10.042 0.652 25.325 1.00 96.81 98 ASN A CA 1
ATOM 713 C C . ASN A 1 98 ? -9.758 -0.471 24.318 1.00 96.81 98 ASN A C 1
ATOM 715 O O . ASN A 1 98 ? -8.876 -0.326 23.473 1.00 96.81 98 ASN A O 1
ATOM 719 N N . THR A 1 99 ? -10.536 -1.554 24.367 1.00 97.19 99 THR A N 1
ATOM 720 C CA . THR A 1 99 ? -10.427 -2.672 23.418 1.00 97.19 99 THR A CA 1
ATOM 721 C C . THR A 1 99 ? -10.773 -2.222 22.000 1.00 97.19 99 THR A C 1
ATOM 723 O O . THR A 1 99 ? -9.972 -2.405 21.086 1.00 97.19 99 THR A O 1
ATOM 726 N N . ALA A 1 100 ? -11.908 -1.539 21.822 1.00 97.00 100 ALA A N 1
ATOM 727 C CA . ALA A 1 100 ? -12.330 -1.012 20.525 1.00 97.00 100 ALA A CA 1
ATOM 728 C C . ALA A 1 100 ? -11.312 -0.020 19.942 1.00 97.00 100 ALA A C 1
ATOM 730 O O . ALA A 1 100 ? -11.082 0.009 18.734 1.00 97.00 100 ALA A O 1
ATOM 731 N N . LYS A 1 101 ? -10.664 0.781 20.797 1.00 97.19 101 LYS A N 1
ATOM 732 C CA . LYS A 1 101 ? -9.590 1.682 20.374 1.00 97.19 101 LYS A CA 1
ATOM 733 C C . LYS A 1 101 ? -8.362 0.916 19.873 1.00 97.19 101 LYS A C 1
ATOM 735 O O . LYS A 1 101 ? -7.833 1.270 18.826 1.00 97.19 101 LYS A O 1
ATOM 740 N N . ALA A 1 102 ? -7.936 -0.132 20.578 1.00 96.38 102 ALA A N 1
ATOM 741 C CA . ALA A 1 102 ? -6.809 -0.958 20.147 1.00 96.38 102 ALA A CA 1
ATOM 742 C C . ALA A 1 102 ? -7.091 -1.668 18.809 1.00 96.38 102 ALA A C 1
ATOM 744 O O . ALA A 1 102 ? -6.227 -1.703 17.935 1.00 96.38 102 ALA A O 1
ATOM 745 N N . GLU A 1 103 ? -8.311 -2.177 18.619 1.00 96.62 103 GLU A N 1
ATOM 746 C CA . GLU A 1 103 ? -8.743 -2.769 17.347 1.00 96.62 103 GLU A CA 1
ATOM 747 C C . GLU A 1 103 ? -8.758 -1.738 16.208 1.00 96.62 103 GLU A C 1
ATOM 749 O O . GLU A 1 103 ? -8.306 -2.031 15.101 1.00 96.62 103 GLU A O 1
ATOM 754 N N . ALA A 1 104 ? -9.226 -0.514 16.474 1.00 95.81 104 ALA A N 1
ATOM 755 C CA . ALA A 1 104 ? -9.209 0.571 15.497 1.00 95.81 104 ALA A CA 1
ATOM 756 C C . ALA A 1 104 ? -7.781 0.986 15.103 1.00 95.81 104 ALA A C 1
ATOM 758 O O . ALA A 1 104 ? -7.519 1.213 13.921 1.00 95.81 104 ALA A O 1
ATOM 759 N N . ASP A 1 105 ? -6.854 1.047 16.063 1.00 96.56 105 ASP A N 1
ATOM 760 C CA . ASP A 1 105 ? -5.448 1.371 15.80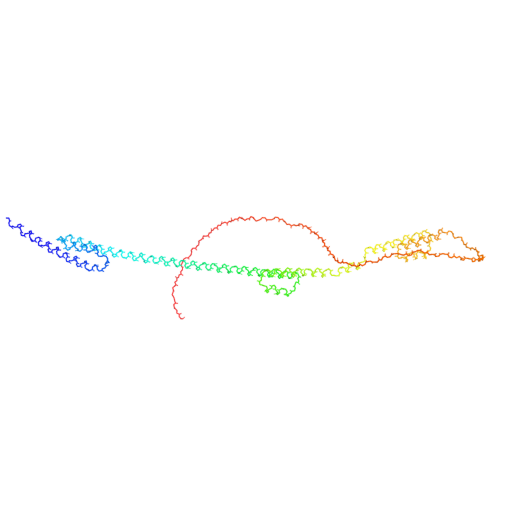2 1.00 96.56 105 ASP A CA 1
ATOM 761 C C . ASP A 1 105 ? -4.768 0.289 14.931 1.00 96.56 105 ASP A C 1
ATOM 763 O O . ASP A 1 105 ? -4.028 0.618 13.998 1.00 96.56 105 ASP A O 1
ATOM 767 N N . GLU A 1 106 ? -5.059 -0.998 15.163 1.00 96.12 106 GLU A N 1
ATOM 768 C CA . GLU A 1 106 ? -4.573 -2.099 14.313 1.00 96.12 106 GLU A CA 1
ATOM 769 C C . GLU A 1 106 ? -5.184 -2.066 12.903 1.00 96.12 106 GLU A C 1
ATOM 771 O O . GLU A 1 106 ? -4.466 -2.238 11.914 1.00 96.12 106 GLU A O 1
ATOM 776 N N . LEU A 1 107 ? -6.484 -1.774 12.773 1.00 95.25 107 LEU A N 1
ATOM 777 C CA . LEU A 1 107 ? -7.125 -1.601 11.465 1.00 95.25 107 LEU A CA 1
ATOM 778 C C . LEU A 1 107 ? -6.519 -0.431 10.682 1.00 95.25 107 LEU A C 1
ATOM 780 O O . LEU A 1 107 ? -6.220 -0.579 9.496 1.00 95.25 107 LEU A O 1
ATOM 784 N N . ALA A 1 108 ? -6.272 0.704 11.340 1.00 96.12 108 ALA A N 1
ATOM 785 C CA . ALA A 1 108 ? -5.647 1.866 10.713 1.00 96.12 108 ALA A CA 1
ATOM 786 C C . ALA A 1 108 ? -4.219 1.558 10.231 1.00 96.12 108 ALA A C 1
ATOM 788 O O . ALA A 1 108 ? -3.801 1.999 9.156 1.00 96.12 108 ALA A O 1
ATOM 789 N N . LYS A 1 109 ? -3.463 0.766 11.000 1.00 95.62 109 LYS A N 1
ATOM 790 C CA . LYS A 1 109 ? -2.138 0.291 10.593 1.00 95.62 109 LYS A CA 1
ATOM 791 C C . LYS A 1 109 ? -2.220 -0.632 9.375 1.00 95.62 109 LYS A C 1
ATOM 793 O O . LYS A 1 109 ? -1.463 -0.431 8.426 1.00 95.62 109 LYS A O 1
ATOM 798 N N . ALA A 1 110 ? -3.148 -1.588 9.367 1.00 94.94 110 ALA A N 1
ATOM 799 C CA . ALA A 1 110 ? -3.349 -2.496 8.238 1.00 94.94 110 ALA A CA 1
ATOM 800 C C . ALA A 1 110 ? -3.770 -1.752 6.957 1.00 94.94 110 ALA A C 1
ATOM 802 O O . ALA A 1 110 ? -3.269 -2.046 5.871 1.00 94.94 110 ALA A O 1
ATOM 803 N N . GLU A 1 111 ? -4.645 -0.750 7.075 1.00 95.00 111 GLU A N 1
ATOM 804 C CA . GLU A 1 111 ? -5.062 0.092 5.950 1.00 95.00 111 GLU A CA 1
ATOM 805 C C . GLU A 1 111 ? -3.880 0.881 5.375 1.00 95.00 111 GLU A C 1
ATOM 807 O O . GLU A 1 111 ? -3.672 0.898 4.158 1.00 95.00 111 GLU A O 1
ATOM 812 N N . LYS A 1 112 ? -3.044 1.459 6.245 1.00 94.94 112 LYS A N 1
ATOM 813 C CA . LYS A 1 112 ? -1.824 2.154 5.827 1.00 94.94 112 LYS A CA 1
ATOM 814 C C . LYS A 1 112 ? -0.846 1.221 5.114 1.00 94.94 112 LYS A C 1
ATOM 816 O O . LYS A 1 112 ? -0.360 1.563 4.040 1.00 94.94 112 LYS A O 1
ATOM 821 N N . GLU A 1 113 ? -0.581 0.040 5.669 1.00 94.44 113 GLU A N 1
ATOM 822 C CA . GLU A 1 113 ? 0.304 -0.953 5.045 1.00 94.44 113 GLU A CA 1
ATOM 823 C C . GLU A 1 113 ? -0.223 -1.410 3.675 1.00 94.44 113 GLU A C 1
ATOM 825 O O . GLU A 1 113 ? 0.554 -1.553 2.727 1.00 94.44 113 GLU A O 1
ATOM 830 N N . SER A 1 114 ? -1.542 -1.576 3.538 1.00 94.56 114 SER A N 1
ATOM 831 C CA . SER A 1 114 ? -2.189 -1.889 2.260 1.00 94.56 114 SER A CA 1
ATOM 832 C C . SER A 1 114 ? -2.054 -0.745 1.249 1.00 94.56 114 SER A C 1
ATOM 834 O O . SER A 1 114 ? -1.757 -0.994 0.079 1.00 94.56 114 SER A O 1
ATOM 836 N N . SER A 1 115 ? -2.239 0.506 1.681 1.00 94.25 115 SER A N 1
ATOM 837 C CA . SER A 1 115 ? -2.053 1.690 0.832 1.00 94.25 115 SER A CA 1
ATOM 838 C C . SER A 1 115 ? -0.606 1.806 0.346 1.00 94.25 115 SER A C 1
ATOM 840 O O . SER A 1 115 ? -0.364 1.910 -0.856 1.00 94.25 115 SER A O 1
ATOM 842 N N . ASP A 1 116 ? 0.367 1.686 1.253 1.00 94.44 116 ASP A N 1
ATOM 843 C CA . ASP A 1 116 ? 1.796 1.732 0.927 1.00 94.44 116 ASP A CA 1
ATOM 844 C C . ASP A 1 116 ? 2.195 0.592 -0.034 1.00 94.44 116 ASP A C 1
ATOM 846 O O . ASP A 1 116 ? 3.042 0.764 -0.919 1.00 94.44 116 ASP A O 1
ATOM 850 N N . ALA A 1 117 ? 1.598 -0.596 0.119 1.00 93.62 117 ALA A N 1
ATOM 851 C CA . ALA A 1 117 ? 1.809 -1.721 -0.788 1.00 93.62 117 ALA A CA 1
ATOM 852 C C . ALA A 1 117 ? 1.225 -1.453 -2.183 1.00 93.62 117 ALA A C 1
ATOM 854 O O . ALA A 1 117 ? 1.881 -1.749 -3.189 1.00 93.62 117 ALA A O 1
ATOM 855 N N . TRP A 1 118 ? 0.027 -0.867 -2.252 1.00 92.94 118 TRP A N 1
ATOM 856 C CA . TRP A 1 118 ? -0.607 -0.486 -3.510 1.00 92.94 118 TRP A CA 1
ATOM 857 C C . TRP A 1 118 ? 0.198 0.584 -4.254 1.00 92.94 118 TRP A C 1
ATOM 859 O O . TRP A 1 118 ? 0.458 0.427 -5.446 1.00 92.94 118 TRP A O 1
ATOM 869 N N . GLU A 1 119 ? 0.681 1.617 -3.560 1.00 94.31 119 GLU A N 1
ATOM 870 C CA . GLU A 1 119 ? 1.532 2.653 -4.157 1.00 94.31 119 GLU A CA 1
ATOM 871 C C . GLU A 1 119 ? 2.837 2.078 -4.719 1.00 94.31 119 GLU A C 1
ATOM 873 O O . GLU A 1 119 ? 3.216 2.381 -5.853 1.00 94.31 119 GLU A O 1
ATOM 878 N N . LYS A 1 120 ? 3.508 1.188 -3.976 1.00 94.81 120 LYS A N 1
ATOM 879 C CA . LYS A 1 120 ? 4.720 0.505 -4.460 1.00 94.81 120 LYS A CA 1
ATOM 880 C C . LYS A 1 120 ? 4.440 -0.353 -5.692 1.00 94.81 120 LYS A C 1
ATOM 882 O O . LYS A 1 120 ? 5.250 -0.366 -6.621 1.00 94.81 120 LYS A O 1
ATOM 887 N N . ALA A 1 121 ? 3.312 -1.062 -5.717 1.00 95.00 121 ALA A N 1
ATOM 888 C CA . ALA A 1 121 ? 2.906 -1.866 -6.865 1.00 95.00 121 ALA A CA 1
ATOM 889 C C . ALA A 1 121 ? 2.594 -0.991 -8.090 1.00 95.00 121 ALA A C 1
ATOM 891 O O . ALA A 1 121 ? 3.057 -1.297 -9.190 1.00 95.00 121 ALA A O 1
ATOM 892 N N . ALA A 1 122 ? 1.886 0.123 -7.896 1.00 96.69 122 ALA A N 1
ATOM 893 C CA . ALA A 1 122 ? 1.576 1.083 -8.950 1.00 96.69 122 ALA A CA 1
ATOM 894 C C . ALA A 1 122 ? 2.846 1.736 -9.521 1.00 96.69 122 ALA A C 1
ATOM 896 O O . ALA A 1 122 ? 3.013 1.799 -10.739 1.00 96.69 122 ALA A O 1
ATOM 897 N N . ALA A 1 123 ? 3.782 2.148 -8.661 1.00 96.81 123 ALA A N 1
ATOM 898 C CA . ALA A 1 123 ? 5.071 2.695 -9.082 1.00 96.81 123 ALA A CA 1
ATOM 899 C C . ALA A 1 123 ? 5.896 1.671 -9.880 1.00 96.81 123 ALA A C 1
ATOM 901 O O . ALA A 1 123 ? 6.511 2.018 -10.891 1.00 96.81 123 ALA A O 1
ATOM 902 N N . LEU A 1 124 ? 5.885 0.398 -9.460 1.00 97.31 124 LEU A N 1
ATOM 903 C CA . LEU A 1 124 ? 6.544 -0.685 -10.186 1.00 97.31 124 LEU A CA 1
ATOM 904 C C . LEU A 1 124 ? 5.944 -0.874 -11.582 1.00 97.31 124 LEU A C 1
ATOM 906 O O . LEU A 1 124 ? 6.692 -0.984 -12.553 1.00 97.31 124 LEU A O 1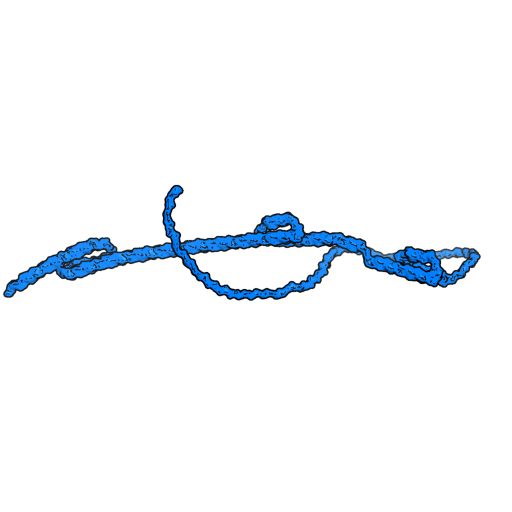
ATOM 910 N N . ASP A 1 125 ? 4.618 -0.900 -11.692 1.00 96.88 125 ASP A N 1
ATOM 911 C CA . ASP A 1 125 ? 3.941 -1.064 -12.976 1.00 96.88 125 ASP A CA 1
ATOM 912 C C . ASP A 1 125 ? 4.188 0.129 -13.910 1.00 96.88 125 ASP A C 1
ATOM 914 O O . ASP A 1 125 ? 4.575 -0.047 -15.066 1.00 96.88 125 ASP A O 1
ATOM 918 N N . GLN A 1 126 ? 4.101 1.355 -13.389 1.00 96.56 126 GLN A N 1
ATOM 919 C CA . GLN A 1 126 ? 4.413 2.564 -14.149 1.00 96.56 126 GLN A CA 1
ATOM 920 C C . GLN A 1 126 ? 5.860 2.559 -14.664 1.00 96.56 126 GLN A C 1
ATOM 922 O O . GLN A 1 126 ? 6.100 2.894 -15.827 1.00 96.56 126 GLN A O 1
ATOM 927 N N . ALA A 1 127 ? 6.825 2.147 -13.834 1.00 97.69 127 ALA A N 1
ATOM 928 C CA . ALA A 1 127 ? 8.222 2.026 -14.240 1.00 97.69 127 ALA A CA 1
ATOM 929 C C . ALA A 1 127 ? 8.400 0.986 -15.357 1.00 97.69 127 ALA A C 1
ATOM 931 O O . ALA A 1 127 ? 9.093 1.257 -16.342 1.00 97.69 127 ALA A O 1
ATOM 932 N N . LYS A 1 128 ? 7.733 -0.175 -15.258 1.00 97.81 128 LYS A N 1
ATOM 933 C CA . LYS A 1 128 ? 7.742 -1.193 -16.322 1.00 97.81 128 LYS A CA 1
ATOM 934 C C . LYS A 1 128 ? 7.199 -0.629 -17.627 1.00 97.81 128 LYS A C 1
ATOM 936 O O . LYS A 1 128 ? 7.863 -0.731 -18.656 1.00 97.81 128 LYS A O 1
ATOM 941 N N . GLN A 1 129 ? 6.027 -0.002 -17.588 1.00 97.19 129 GLN A N 1
ATOM 942 C CA . GLN A 1 129 ? 5.401 0.580 -18.775 1.00 97.19 129 GLN A CA 1
ATOM 943 C C . GLN A 1 129 ? 6.282 1.663 -19.417 1.00 97.19 129 GLN A C 1
ATOM 945 O O . GLN A 1 129 ? 6.458 1.678 -20.638 1.00 97.19 129 GLN A O 1
ATOM 950 N N . ALA A 1 130 ? 6.876 2.545 -18.607 1.00 97.19 130 ALA A N 1
ATOM 951 C CA . ALA A 1 130 ? 7.772 3.592 -19.085 1.00 97.19 130 ALA A CA 1
ATOM 952 C C . ALA A 1 130 ? 9.020 3.012 -19.773 1.00 97.19 130 ALA A C 1
ATOM 954 O O . ALA A 1 130 ? 9.346 3.419 -20.891 1.00 97.19 130 ALA A O 1
ATOM 955 N N . ALA A 1 131 ? 9.669 2.025 -19.149 1.00 97.69 131 ALA A N 1
ATOM 956 C CA . ALA A 1 131 ? 10.842 1.362 -19.707 1.00 97.69 131 ALA A CA 1
ATOM 957 C C . ALA A 1 131 ? 10.521 0.619 -21.014 1.00 97.69 131 ALA A C 1
ATOM 959 O O . ALA A 1 131 ? 11.250 0.755 -21.996 1.00 97.69 131 ALA A O 1
ATOM 960 N N . LEU A 1 132 ? 9.402 -0.113 -21.067 1.00 97.44 132 LEU A N 1
ATOM 961 C CA . LEU A 1 132 ? 8.958 -0.814 -22.277 1.00 97.44 132 LEU A CA 1
ATOM 962 C C . LEU A 1 132 ? 8.695 0.151 -23.438 1.00 97.44 132 LEU A C 1
ATOM 964 O O . LEU A 1 132 ? 9.148 -0.093 -24.555 1.00 97.44 132 LEU A O 1
ATOM 968 N N . LYS A 1 133 ? 8.039 1.284 -23.167 1.00 96.81 133 LYS A N 1
ATOM 969 C CA . LYS A 1 133 ? 7.790 2.328 -24.168 1.00 96.81 133 LYS A CA 1
ATOM 970 C C . LYS A 1 133 ? 9.087 2.918 -24.720 1.00 96.81 133 LYS A C 1
ATOM 972 O O . LYS A 1 133 ? 9.172 3.242 -25.907 1.00 96.81 133 LYS A O 1
ATOM 977 N N . GLU A 1 134 ? 10.103 3.081 -23.877 1.00 95.69 134 GLU A N 1
ATOM 978 C CA . GLU A 1 134 ? 11.408 3.546 -24.338 1.00 95.69 134 GLU A CA 1
ATOM 979 C C . GLU A 1 134 ? 12.147 2.468 -25.141 1.00 95.69 134 GLU A C 1
ATOM 981 O O . GLU A 1 134 ? 12.721 2.764 -26.190 1.00 95.69 134 GLU A O 1
ATOM 986 N N . PHE A 1 135 ? 12.062 1.206 -24.724 1.00 96.31 135 PHE A N 1
ATOM 987 C CA . PHE A 1 135 ? 12.586 0.074 -25.485 1.00 96.31 135 PHE A CA 1
ATOM 988 C C . PHE A 1 135 ? 11.973 -0.013 -26.886 1.00 96.31 135 PHE A C 1
ATOM 990 O O . PHE A 1 135 ? 12.711 -0.200 -27.854 1.00 96.31 135 PHE A O 1
ATOM 997 N N . ASP A 1 136 ? 10.665 0.205 -27.025 1.00 95.25 136 ASP A N 1
ATOM 998 C CA . ASP A 1 136 ? 10.001 0.268 -28.331 1.00 95.25 136 ASP A CA 1
ATOM 999 C C . ASP A 1 136 ? 10.530 1.421 -29.193 1.00 95.25 136 ASP A C 1
ATOM 1001 O O . ASP A 1 136 ? 10.815 1.235 -30.377 1.00 95.25 136 ASP A O 1
ATOM 1005 N N . ARG A 1 137 ? 10.747 2.600 -28.598 1.00 93.56 137 ARG A N 1
ATOM 1006 C CA . ARG A 1 137 ? 11.284 3.776 -29.305 1.00 93.56 137 ARG A CA 1
ATOM 1007 C C . ARG A 1 137 ? 12.665 3.517 -29.915 1.00 93.56 137 ARG A C 1
ATOM 1009 O O . ARG A 1 137 ? 12.941 3.979 -31.025 1.00 93.56 137 ARG A O 1
ATOM 1016 N N . TYR A 1 138 ? 13.535 2.805 -29.204 1.00 92.12 138 TYR A N 1
ATOM 1017 C CA . TYR A 1 138 ? 14.900 2.525 -29.662 1.00 92.12 138 TYR A CA 1
ATOM 1018 C C . TYR A 1 138 ? 15.059 1.166 -30.354 1.00 92.12 138 TYR A C 1
ATOM 1020 O O . TYR A 1 138 ? 16.173 0.823 -30.738 1.00 92.12 138 TYR A O 1
ATOM 1028 N N . GLY A 1 139 ? 13.972 0.417 -30.570 1.00 91.12 139 GLY A N 1
ATOM 1029 C CA . GLY A 1 139 ? 14.020 -0.877 -31.258 1.00 91.12 139 GLY A CA 1
ATOM 1030 C C . GLY A 1 139 ? 14.724 -1.973 -30.453 1.00 91.12 139 GLY A C 1
ATOM 1031 O O . GLY A 1 139 ? 15.350 -2.861 -31.023 1.00 91.12 139 GLY A O 1
ATOM 1032 N N . VAL A 1 140 ? 14.650 -1.909 -29.124 1.00 94.94 140 VAL A N 1
ATOM 1033 C CA . VAL A 1 140 ? 15.266 -2.890 -28.224 1.00 94.94 140 VAL A CA 1
ATOM 1034 C C . VAL A 1 140 ? 14.565 -4.253 -28.346 1.00 94.94 140 VAL A C 1
ATOM 1036 O O . VAL A 1 140 ? 13.339 -4.342 -28.440 1.00 94.94 140 VAL A O 1
ATOM 1039 N N . SER A 1 141 ? 15.355 -5.332 -28.300 1.00 94.25 141 SER A N 1
ATOM 1040 C CA . SER A 1 141 ? 14.895 -6.729 -28.376 1.00 94.25 141 SER A CA 1
ATOM 1041 C C . SER A 1 141 ? 13.861 -7.105 -27.301 1.00 94.25 141 SER A C 1
ATOM 1043 O O . SER A 1 141 ? 13.936 -6.674 -26.147 1.00 94.25 141 SER A O 1
ATOM 1045 N N . ASN A 1 142 ? 12.948 -8.018 -27.654 1.00 95.62 142 ASN A N 1
ATOM 1046 C CA . ASN A 1 142 ? 11.960 -8.597 -26.735 1.00 95.62 142 ASN A CA 1
ATOM 1047 C C . ASN A 1 142 ? 12.586 -9.323 -25.532 1.00 95.62 142 ASN A C 1
ATOM 1049 O O . ASN A 1 142 ? 11.929 -9.465 -24.501 1.00 95.62 142 ASN A O 1
ATOM 1053 N N . TYR A 1 143 ? 13.850 -9.750 -25.627 1.00 96.25 143 TYR A N 1
ATOM 1054 C CA . TYR A 1 143 ? 14.573 -10.334 -24.498 1.00 96.25 143 TYR A CA 1
ATOM 1055 C C . TYR A 1 143 ? 14.596 -9.384 -23.289 1.00 96.25 143 TYR A C 1
ATOM 1057 O O . TYR A 1 143 ? 14.182 -9.764 -22.195 1.00 96.25 143 TYR A O 1
ATOM 1065 N N . TYR A 1 144 ? 14.984 -8.122 -23.496 1.00 95.69 144 TYR A N 1
ATOM 1066 C CA . TYR A 1 144 ? 15.050 -7.133 -22.418 1.00 95.69 144 TYR A CA 1
ATOM 1067 C C . TYR A 1 144 ? 13.661 -6.706 -21.939 1.00 95.69 144 TYR A C 1
ATOM 1069 O O . TYR A 1 144 ? 13.463 -6.513 -20.742 1.00 95.69 144 TYR A O 1
ATOM 1077 N N . LYS A 1 145 ? 12.667 -6.654 -22.834 1.00 96.19 145 LYS A N 1
ATOM 1078 C CA . LYS A 1 145 ? 11.264 -6.403 -22.455 1.00 96.19 145 LYS A CA 1
ATOM 1079 C C . LYS A 1 145 ? 10.748 -7.453 -21.464 1.00 96.19 145 LYS A C 1
ATOM 1081 O O . LYS A 1 145 ? 10.115 -7.116 -20.467 1.00 96.19 145 LYS A O 1
ATOM 1086 N N . ASN A 1 146 ? 11.089 -8.724 -21.682 1.00 96.94 146 ASN A N 1
ATOM 1087 C CA . ASN A 1 146 ? 10.733 -9.804 -20.761 1.00 96.94 146 ASN A CA 1
ATOM 1088 C C . ASN A 1 146 ? 11.436 -9.686 -19.401 1.00 96.94 146 ASN A C 1
ATOM 1090 O O . ASN A 1 146 ? 10.838 -10.034 -18.382 1.00 96.94 146 ASN A O 1
ATOM 1094 N N . LEU A 1 147 ? 12.678 -9.191 -19.365 1.00 96.56 147 LEU A N 1
ATOM 1095 C CA . LEU A 1 147 ? 13.384 -8.931 -18.108 1.00 96.56 147 LEU A CA 1
ATOM 1096 C C . LEU A 1 147 ? 12.715 -7.807 -17.307 1.00 96.56 147 LEU A C 1
ATOM 1098 O O . LEU A 1 147 ? 12.485 -7.985 -16.113 1.00 96.56 147 LEU A O 1
ATOM 1102 N N . ILE A 1 148 ? 12.317 -6.711 -17.963 1.00 97.44 148 ILE A N 1
ATOM 1103 C CA . ILE A 1 148 ? 11.568 -5.612 -17.329 1.00 97.44 148 ILE A CA 1
ATOM 1104 C C . ILE A 1 148 ? 10.249 -6.124 -16.737 1.00 97.44 148 ILE A C 1
ATOM 1106 O O . ILE A 1 148 ? 9.947 -5.859 -15.575 1.00 97.44 148 ILE A O 1
ATOM 1110 N N . ASN A 1 149 ? 9.496 -6.943 -17.478 1.00 95.19 149 ASN A N 1
ATOM 1111 C CA . ASN A 1 149 ? 8.242 -7.519 -16.980 1.00 95.19 149 ASN A CA 1
ATOM 1112 C C . ASN A 1 149 ? 8.432 -8.401 -15.736 1.00 95.19 149 ASN A C 1
ATOM 1114 O O . ASN A 1 149 ? 7.600 -8.375 -14.825 1.00 95.19 149 ASN A O 1
ATOM 1118 N N . LYS A 1 150 ? 9.539 -9.148 -15.668 1.00 96.12 150 LYS A N 1
ATOM 1119 C CA . LYS A 1 150 ? 9.889 -10.007 -14.524 1.00 96.12 150 LYS A CA 1
ATOM 1120 C C . LYS A 1 150 ? 10.508 -9.253 -13.346 1.00 96.12 150 LYS A C 1
ATOM 1122 O O . LYS A 1 150 ? 10.618 -9.827 -12.263 1.00 96.12 150 LYS A O 1
ATOM 1127 N N . ALA A 1 151 ? 10.921 -8.003 -13.534 1.00 95.75 151 ALA A N 1
ATOM 1128 C CA . ALA A 1 151 ? 11.565 -7.229 -12.487 1.00 95.75 151 ALA A CA 1
ATOM 1129 C C . ALA A 1 151 ? 10.614 -6.964 -11.309 1.00 95.75 151 ALA A C 1
ATOM 1131 O O . ALA A 1 151 ? 9.399 -6.799 -11.476 1.00 95.75 151 ALA A O 1
ATOM 1132 N N . LYS A 1 152 ? 11.190 -6.944 -10.105 1.00 95.31 152 LYS A N 1
ATOM 1133 C CA . LYS A 1 152 ? 10.463 -6.763 -8.838 1.00 95.31 152 LYS A CA 1
ATOM 1134 C C . LYS A 1 152 ? 10.693 -5.397 -8.195 1.00 95.31 152 LYS A C 1
ATOM 1136 O O . LYS A 1 152 ? 9.962 -5.041 -7.280 1.00 95.31 152 LYS A O 1
ATOM 1141 N N . THR A 1 153 ? 11.696 -4.649 -8.649 1.00 96.31 153 THR A N 1
ATOM 1142 C CA . THR A 1 153 ? 12.080 -3.354 -8.080 1.00 96.31 153 THR A CA 1
ATOM 1143 C C . THR A 1 153 ? 12.110 -2.284 -9.164 1.00 96.31 153 THR A C 1
ATOM 1145 O O . THR A 1 153 ? 12.507 -2.551 -10.298 1.00 96.31 153 THR A O 1
ATOM 1148 N N . VAL A 1 154 ? 11.691 -1.066 -8.809 1.00 96.88 154 VAL A N 1
ATOM 1149 C CA . VAL A 1 154 ? 11.735 0.104 -9.704 1.00 96.88 154 VAL A CA 1
ATOM 1150 C C . VAL A 1 154 ? 13.179 0.458 -10.056 1.00 96.88 154 VAL A C 1
ATOM 1152 O O . VAL A 1 154 ? 13.488 0.704 -11.215 1.00 96.88 154 VAL A O 1
ATOM 1155 N N . GLU A 1 155 ? 14.077 0.411 -9.075 1.00 95.81 155 GLU A N 1
ATOM 1156 C CA . GLU A 1 155 ? 15.493 0.736 -9.261 1.00 95.81 155 GLU A CA 1
ATOM 1157 C C . GLU A 1 155 ? 16.166 -0.179 -10.293 1.00 95.81 155 GLU A C 1
ATOM 1159 O O . GLU A 1 155 ? 16.772 0.306 -11.246 1.00 95.81 155 GLU A O 1
ATOM 1164 N N . GLY A 1 156 ? 15.956 -1.497 -10.188 1.00 96.00 156 GLY A N 1
ATOM 1165 C CA . GLY A 1 156 ? 16.503 -2.452 -11.154 1.00 96.00 156 GLY A CA 1
ATOM 1166 C C . GLY A 1 156 ? 15.919 -2.285 -12.561 1.00 96.00 156 GLY A C 1
ATOM 1167 O O . GLY A 1 156 ? 16.618 -2.507 -13.548 1.00 96.00 156 GLY A O 1
ATOM 1168 N N . ILE A 1 157 ? 14.654 -1.858 -12.675 1.00 97.62 157 ILE A N 1
ATOM 1169 C CA . ILE A 1 157 ? 14.040 -1.505 -13.966 1.00 97.62 157 ILE A CA 1
ATOM 1170 C C . ILE A 1 157 ? 14.741 -0.290 -14.567 1.00 97.62 157 ILE A C 1
ATOM 1172 O O . ILE A 1 157 ? 15.124 -0.341 -15.733 1.00 97.62 157 ILE A O 1
ATOM 1176 N N . MET A 1 158 ? 14.918 0.779 -13.787 1.00 96.00 158 MET A N 1
ATOM 1177 C CA . MET A 1 158 ? 15.524 2.026 -14.257 1.00 96.00 158 MET A CA 1
ATOM 1178 C C . MET A 1 158 ? 16.982 1.831 -14.677 1.00 96.00 158 MET A C 1
ATOM 1180 O O . MET A 1 158 ? 17.396 2.339 -15.719 1.00 96.00 158 MET A O 1
ATOM 1184 N N . GLU A 1 159 ? 17.751 1.065 -13.904 1.00 96.50 159 GLU A N 1
ATOM 1185 C CA . GLU A 1 159 ? 19.144 0.766 -14.225 1.00 96.50 159 GLU A CA 1
ATOM 1186 C C . GLU A 1 159 ? 19.255 -0.053 -15.519 1.00 96.50 159 GLU A C 1
ATOM 1188 O O . GLU A 1 159 ? 19.980 0.329 -16.443 1.00 96.50 159 GLU A O 1
ATOM 1193 N N . LEU A 1 160 ? 18.480 -1.141 -15.630 1.00 95.94 160 LEU A N 1
ATOM 1194 C CA . LEU A 1 160 ? 18.467 -1.972 -16.833 1.00 95.94 160 LEU A CA 1
ATOM 1195 C C . LEU A 1 160 ? 17.997 -1.174 -18.056 1.00 95.94 160 LEU A C 1
ATOM 1197 O O . LEU A 1 160 ? 18.579 -1.290 -19.135 1.00 95.94 160 LEU A O 1
ATOM 1201 N N . GLN A 1 161 ? 16.964 -0.345 -17.895 1.00 96.62 161 GLN A N 1
ATOM 1202 C CA . GLN A 1 161 ? 16.462 0.542 -18.940 1.00 96.62 161 GLN A CA 1
ATOM 1203 C C . GLN A 1 161 ? 17.569 1.469 -19.448 1.00 96.62 161 GLN A C 1
ATOM 1205 O O . GLN A 1 161 ? 17.805 1.522 -20.656 1.00 96.62 161 GLN A O 1
ATOM 1210 N N . ALA A 1 162 ? 18.260 2.170 -18.545 1.00 96.12 162 ALA A N 1
ATOM 1211 C CA . ALA A 1 162 ? 19.303 3.124 -18.899 1.00 96.12 162 ALA A CA 1
ATOM 1212 C C . ALA A 1 162 ? 20.441 2.456 -19.684 1.00 96.12 162 ALA A C 1
ATOM 1214 O O . ALA A 1 162 ? 20.780 2.909 -20.780 1.00 96.12 162 ALA A O 1
ATOM 1215 N N . GLN A 1 163 ? 20.966 1.334 -19.178 1.00 96.12 163 GLN A N 1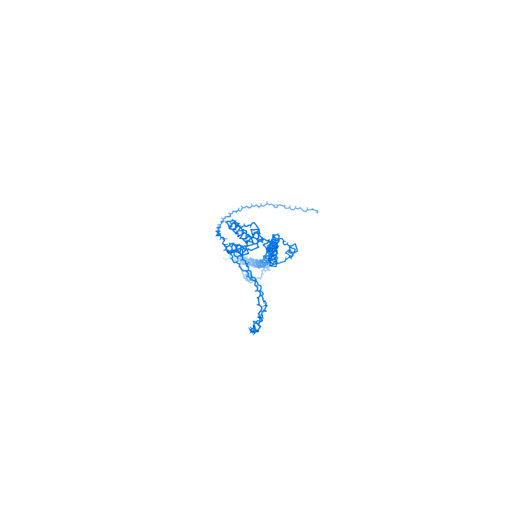
ATOM 1216 C CA . GLN A 1 163 ? 22.071 0.608 -19.813 1.00 96.12 163 GLN A CA 1
ATOM 1217 C C . GLN A 1 163 ? 21.703 0.096 -21.213 1.00 96.12 163 GLN A C 1
ATOM 1219 O O . GLN A 1 163 ? 22.471 0.243 -22.173 1.00 96.12 163 GLN A O 1
ATOM 1224 N N . VAL A 1 164 ? 20.516 -0.499 -21.351 1.00 96.75 164 VAL A N 1
ATOM 1225 C CA . VAL A 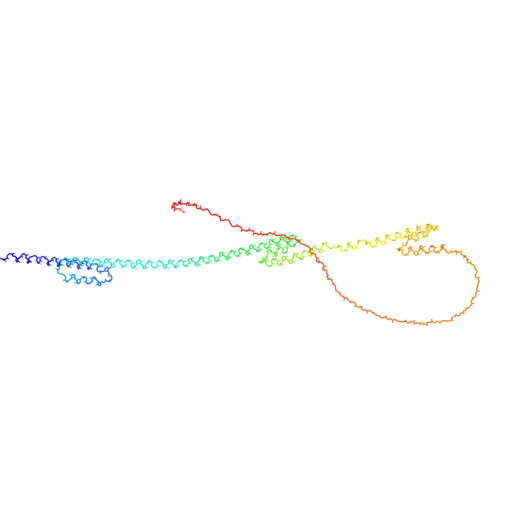1 164 ? 20.066 -1.095 -22.615 1.00 96.75 164 VAL A CA 1
ATOM 1226 C C . VAL A 1 164 ? 19.737 -0.018 -23.647 1.00 96.75 164 VAL A C 1
ATOM 1228 O O . VAL A 1 164 ? 20.131 -0.149 -24.806 1.00 96.75 164 VAL A O 1
ATOM 1231 N N . VAL A 1 165 ? 19.069 1.069 -23.247 1.00 95.50 165 VAL A N 1
ATOM 1232 C CA . VAL A 1 165 ? 18.762 2.193 -24.145 1.00 95.50 165 VAL A CA 1
ATOM 1233 C C . VAL A 1 165 ? 20.038 2.881 -24.618 1.00 95.50 165 VAL A C 1
ATOM 1235 O O . VAL A 1 165 ? 20.155 3.194 -25.802 1.00 95.50 165 VAL A O 1
ATOM 1238 N N . GLU A 1 166 ? 21.007 3.119 -23.733 1.00 95.06 166 GLU A N 1
ATOM 1239 C CA . GLU A 1 166 ? 22.283 3.728 -24.118 1.00 95.06 166 GLU A CA 1
ATOM 1240 C C . GLU A 1 166 ? 23.043 2.850 -25.120 1.00 95.06 166 GLU A C 1
ATOM 1242 O O . GLU A 1 166 ? 23.525 3.338 -26.145 1.00 95.06 166 GLU A O 1
ATOM 1247 N N . SER A 1 167 ? 23.080 1.542 -24.871 1.00 93.31 167 SER A N 1
ATOM 1248 C CA . SER A 1 167 ? 23.698 0.576 -25.781 1.00 93.31 167 SER A CA 1
ATOM 1249 C C . SER A 1 167 ? 22.987 0.537 -27.138 1.00 93.31 167 SER A C 1
ATOM 1251 O O . SER A 1 167 ? 23.644 0.569 -28.178 1.00 93.31 167 SER A O 1
ATOM 1253 N N . ALA A 1 168 ? 21.650 0.551 -27.152 1.00 93.12 168 ALA A N 1
ATOM 1254 C CA . ALA A 1 168 ? 20.859 0.588 -28.381 1.00 93.12 168 ALA A CA 1
ATOM 1255 C C . ALA A 1 168 ? 21.076 1.884 -29.180 1.00 93.12 168 ALA A C 1
ATOM 1257 O O . ALA A 1 168 ? 21.214 1.840 -30.402 1.00 93.12 168 ALA A O 1
ATOM 1258 N N . LYS A 1 169 ? 21.173 3.037 -28.503 1.00 93.44 169 LYS A N 1
ATOM 1259 C CA . LYS A 1 169 ? 21.524 4.322 -29.132 1.00 93.44 169 LYS A CA 1
ATOM 1260 C C . LYS A 1 169 ? 22.897 4.256 -29.800 1.00 93.44 169 LYS A C 1
ATOM 1262 O O . LYS A 1 169 ? 23.018 4.647 -30.958 1.00 93.44 169 LYS A O 1
ATOM 1267 N N . LYS A 1 170 ? 23.912 3.736 -29.098 1.00 93.31 170 LYS A N 1
ATOM 1268 C CA . LYS A 1 170 ? 25.274 3.579 -29.639 1.00 93.31 170 LYS A CA 1
ATOM 1269 C C . LYS A 1 170 ? 25.293 2.666 -30.864 1.00 93.31 170 LYS A C 1
ATOM 1271 O O . LYS A 1 170 ? 25.894 3.030 -31.870 1.00 93.31 170 LYS A O 1
ATOM 1276 N N . ALA A 1 171 ? 24.597 1.531 -30.806 1.00 90.12 171 ALA A N 1
ATOM 1277 C CA . ALA A 1 171 ? 24.497 0.604 -31.931 1.00 90.12 171 ALA A CA 1
ATOM 1278 C C . ALA A 1 171 ? 23.848 1.261 -33.160 1.00 90.12 171 ALA A C 1
ATOM 1280 O O . ALA A 1 171 ? 24.398 1.179 -34.254 1.00 90.12 171 ALA A O 1
ATOM 1281 N N . ARG A 1 172 ? 22.740 1.990 -32.974 1.00 88.38 172 ARG A N 1
ATOM 1282 C CA . ARG A 1 172 ? 22.066 2.703 -34.070 1.00 88.38 172 ARG A CA 1
ATOM 1283 C C . ARG A 1 172 ? 22.915 3.801 -34.693 1.00 88.38 172 ARG A C 1
ATOM 1285 O O . ARG A 1 172 ? 22.877 3.974 -35.904 1.00 88.38 172 ARG A O 1
ATOM 1292 N N . ILE A 1 173 ? 23.656 4.555 -33.880 1.00 88.31 173 ILE A N 1
ATOM 1293 C CA . ILE A 1 173 ? 24.593 5.559 -34.395 1.00 88.31 173 ILE A CA 1
ATOM 1294 C C . ILE A 1 173 ? 25.665 4.863 -35.226 1.00 88.31 173 ILE A C 1
ATOM 1296 O O . ILE A 1 173 ? 25.891 5.273 -36.357 1.00 88.31 173 ILE A O 1
ATOM 1300 N N . SER A 1 174 ? 26.264 3.789 -34.699 1.00 88.56 174 SER A N 1
ATOM 1301 C CA . SER A 1 174 ? 27.273 3.015 -35.421 1.00 88.56 174 SER A CA 1
ATOM 1302 C C . SER A 1 174 ? 26.749 2.545 -36.775 1.00 88.56 174 SER A C 1
ATOM 1304 O O . SER A 1 174 ? 27.409 2.796 -37.772 1.00 88.56 174 SER A O 1
ATOM 1306 N N . GLU A 1 175 ? 25.559 1.939 -36.814 1.00 88.12 175 GLU A N 1
ATOM 1307 C CA . GLU A 1 175 ? 24.912 1.464 -38.043 1.00 88.12 175 GLU A CA 1
ATOM 1308 C C . GLU A 1 175 ? 24.618 2.608 -39.026 1.00 88.12 175 GLU A C 1
ATOM 1310 O O . GLU A 1 175 ? 24.911 2.495 -40.210 1.00 88.12 175 GLU A O 1
ATOM 1315 N N . ALA A 1 176 ? 24.108 3.747 -38.547 1.00 85.94 176 ALA A N 1
ATOM 1316 C CA . ALA A 1 176 ? 23.829 4.908 -39.394 1.00 85.94 176 ALA A CA 1
ATOM 1317 C C . ALA A 1 176 ? 25.098 5.590 -39.937 1.00 85.94 176 ALA A C 1
ATOM 1319 O O . ALA A 1 176 ? 25.050 6.254 -40.971 1.00 85.94 176 ALA A O 1
ATOM 1320 N N . THR A 1 177 ? 26.222 5.465 -39.231 1.00 88.50 177 THR A N 1
ATOM 1321 C CA . THR A 1 177 ? 27.524 6.003 -39.656 1.00 88.50 177 THR A CA 1
ATOM 1322 C C . THR A 1 177 ? 28.383 4.987 -40.401 1.00 88.50 177 THR A C 1
ATOM 1324 O O . THR A 1 177 ? 29.449 5.348 -40.907 1.00 88.50 177 THR A O 1
ATOM 1327 N N . ASP A 1 178 ? 27.944 3.730 -40.465 1.00 87.50 178 ASP A N 1
ATOM 1328 C CA . ASP A 1 178 ? 28.695 2.673 -41.120 1.00 87.50 178 ASP A CA 1
ATOM 1329 C C . ASP A 1 178 ? 28.765 2.934 -42.626 1.00 87.50 178 ASP A C 1
ATOM 1331 O O . ASP A 1 178 ? 27.816 3.408 -43.252 1.00 87.50 178 ASP A O 1
ATOM 1335 N N . GLY A 1 179 ? 29.942 2.728 -43.208 1.00 82.44 179 GLY A N 1
ATOM 1336 C CA . GLY A 1 179 ? 30.204 3.053 -44.611 1.00 82.44 179 GLY A CA 1
ATOM 1337 C C . GLY A 1 179 ? 30.246 4.551 -44.951 1.00 82.44 179 GLY A C 1
ATOM 1338 O O . GLY A 1 179 ? 30.724 4.892 -46.031 1.00 82.44 179 GLY A O 1
ATOM 1339 N N . LEU A 1 180 ? 29.860 5.470 -44.052 1.00 89.12 180 LEU A N 1
ATOM 1340 C CA . LEU A 1 180 ? 29.969 6.915 -44.305 1.00 89.12 180 LEU A CA 1
ATOM 1341 C C . LEU A 1 180 ? 31.429 7.326 -44.528 1.00 89.12 180 LEU A C 1
ATOM 1343 O O . LEU A 1 180 ? 31.732 8.110 -45.424 1.00 89.12 180 LEU A O 1
ATOM 1347 N N . SER A 1 181 ? 32.349 6.758 -43.746 1.00 82.81 181 SER A N 1
ATOM 1348 C CA . SER A 1 181 ? 33.784 7.032 -43.892 1.00 82.81 181 SER A CA 1
ATOM 1349 C C . SER A 1 181 ? 34.339 6.551 -45.234 1.00 82.81 181 SER A C 1
ATOM 1351 O O . SER A 1 181 ? 35.168 7.234 -45.832 1.00 82.81 181 SER A O 1
ATOM 1353 N N . ASP A 1 182 ? 33.885 5.401 -45.725 1.00 85.44 182 ASP A N 1
ATOM 1354 C CA . ASP A 1 182 ? 34.350 4.851 -47.000 1.00 85.44 182 ASP A CA 1
ATOM 1355 C C . ASP A 1 182 ? 33.683 5.552 -48.187 1.00 85.44 182 ASP A C 1
ATOM 1357 O O . ASP A 1 182 ? 34.351 5.860 -49.175 1.00 85.44 182 ASP A O 1
ATOM 1361 N N . PHE A 1 183 ? 32.409 5.930 -48.053 1.00 84.94 183 PHE A N 1
ATOM 1362 C CA . PHE A 1 183 ? 31.713 6.789 -49.006 1.00 84.94 183 PHE A CA 1
ATOM 1363 C C . PHE A 1 183 ? 32.429 8.133 -49.171 1.00 84.94 183 PHE A C 1
ATOM 1365 O O . PHE A 1 183 ? 32.724 8.529 -50.298 1.00 84.94 183 PHE A O 1
ATOM 1372 N N . LEU A 1 184 ? 32.784 8.804 -48.070 1.00 82.69 184 LEU A N 1
ATOM 1373 C CA . LEU A 1 184 ? 33.507 10.078 -48.119 1.00 82.69 184 LEU A CA 1
ATOM 1374 C C . LEU A 1 184 ? 34.897 9.940 -48.760 1.00 82.69 184 LEU A C 1
ATOM 1376 O O . LEU A 1 184 ? 35.294 10.821 -49.516 1.00 82.69 184 LEU A O 1
ATOM 1380 N N . LYS A 1 185 ? 35.615 8.831 -48.530 1.00 81.50 185 LYS A N 1
ATOM 1381 C CA . LYS A 1 185 ? 36.903 8.552 -49.199 1.00 81.50 185 LYS A CA 1
ATOM 1382 C C . LYS A 1 185 ? 36.758 8.223 -50.686 1.00 81.50 185 LYS A C 1
ATOM 1384 O O . LYS A 1 185 ? 37.706 8.421 -51.437 1.00 81.50 185 LYS A O 1
ATOM 1389 N N . SER A 1 186 ? 35.608 7.694 -51.105 1.00 78.31 186 SER A N 1
ATOM 1390 C CA . SER A 1 186 ? 35.336 7.367 -52.512 1.00 78.31 186 SER A CA 1
ATOM 1391 C C . SER A 1 186 ? 35.014 8.592 -53.373 1.00 78.31 186 SER A C 1
ATOM 1393 O O . SER A 1 186 ? 35.075 8.513 -54.599 1.00 78.31 186 SER A O 1
ATOM 1395 N N . GLN A 1 187 ? 34.682 9.728 -52.753 1.00 81.25 187 GLN A N 1
ATOM 1396 C CA . GLN A 1 187 ? 34.491 10.978 -53.476 1.00 81.25 187 GLN A CA 1
ATOM 1397 C C . GLN A 1 187 ? 35.843 11.497 -53.975 1.00 81.25 187 GLN A C 1
ATOM 1399 O O . GLN A 1 187 ? 36.826 11.525 -53.235 1.00 81.25 187 GLN A O 1
ATOM 1404 N N . THR A 1 188 ? 35.898 11.937 -55.233 1.00 72.25 188 THR A N 1
ATOM 1405 C CA . THR A 1 188 ? 37.077 12.627 -55.767 1.00 72.25 188 THR A CA 1
ATOM 1406 C C . THR A 1 188 ? 37.356 13.862 -54.923 1.00 72.25 188 THR A C 1
ATOM 1408 O O . THR A 1 188 ? 36.484 14.723 -54.784 1.00 72.25 188 THR A O 1
ATOM 1411 N N . SER A 1 189 ? 38.567 13.960 -54.369 1.00 77.94 189 SER A N 1
ATOM 1412 C CA . SER A 1 189 ? 38.960 15.121 -53.577 1.00 77.94 189 SER A CA 1
ATOM 1413 C C . SER A 1 189 ? 38.797 16.395 -54.409 1.00 77.94 189 SER A C 1
ATOM 1415 O O . SER A 1 189 ? 39.156 16.442 -55.593 1.00 77.94 189 SER A O 1
ATOM 1417 N N . ALA A 1 190 ? 38.289 17.457 -53.781 1.00 71.50 190 ALA A N 1
ATOM 1418 C CA . ALA A 1 190 ? 38.265 18.788 -54.383 1.00 71.50 190 ALA A CA 1
ATOM 1419 C C . ALA A 1 190 ? 39.669 19.207 -54.858 1.00 71.50 190 ALA A C 1
ATOM 1421 O O . ALA A 1 190 ? 39.810 19.919 -55.850 1.00 71.50 190 ALA A O 1
ATOM 1422 N N . GLU A 1 191 ? 40.712 18.703 -54.197 1.00 77.31 191 GLU A N 1
ATOM 1423 C CA . GLU A 1 191 ? 42.100 18.946 -54.564 1.00 77.31 191 GLU A CA 1
ATOM 1424 C C . GLU A 1 191 ? 42.510 18.248 -55.868 1.00 77.31 191 GLU A C 1
ATOM 1426 O O . GLU A 1 191 ? 43.212 18.847 -56.680 1.00 77.31 191 GLU A O 1
ATOM 1431 N N . ASP A 1 192 ? 42.041 17.023 -56.118 1.00 81.75 192 ASP A N 1
ATOM 1432 C CA . ASP A 1 192 ? 42.330 16.301 -57.365 1.00 81.75 192 ASP A CA 1
ATOM 1433 C C . ASP A 1 192 ? 41.575 16.919 -58.543 1.00 81.75 192 ASP A C 1
ATOM 1435 O O . ASP A 1 192 ? 42.132 17.094 -59.630 1.00 81.75 192 ASP A O 1
ATOM 1439 N N . THR A 1 193 ? 40.339 17.359 -58.298 1.00 82.69 193 THR A N 1
ATOM 1440 C CA . THR A 1 193 ? 39.567 18.143 -59.269 1.00 82.69 193 THR A CA 1
ATOM 1441 C C . THR A 1 193 ? 40.301 19.444 -59.597 1.00 82.69 193 THR A C 1
ATOM 1443 O O . THR A 1 193 ? 40.522 19.755 -60.766 1.00 82.69 193 THR A O 1
ATOM 1446 N N . LEU A 1 194 ? 40.788 20.166 -58.585 1.00 86.00 194 LEU A N 1
ATOM 1447 C CA . LEU A 1 194 ? 41.549 21.398 -58.779 1.00 86.00 194 LEU A CA 1
ATOM 1448 C C . LEU A 1 194 ? 42.878 21.161 -59.516 1.00 86.00 194 LEU A C 1
ATOM 1450 O O . LEU A 1 194 ? 43.236 21.950 -60.388 1.00 86.00 194 LEU A O 1
ATOM 1454 N N . LYS A 1 195 ? 43.601 20.076 -59.206 1.00 89.44 195 LYS A N 1
ATOM 1455 C CA . LYS A 1 195 ? 44.820 19.671 -59.929 1.00 89.44 195 LYS A CA 1
ATOM 1456 C C . LYS A 1 195 ? 44.521 19.392 -61.400 1.00 89.44 195 LYS A C 1
ATOM 1458 O O . LYS A 1 195 ? 45.281 19.836 -62.256 1.00 89.44 195 LYS A O 1
ATOM 1463 N N . SER A 1 196 ? 43.410 18.715 -61.699 1.00 88.00 196 SER A N 1
ATOM 1464 C CA . SER A 1 196 ? 42.998 18.439 -63.080 1.00 88.00 196 SER A CA 1
ATOM 1465 C C . SER A 1 196 ? 42.662 19.717 -63.857 1.00 88.00 196 SER A C 1
ATOM 1467 O O . SER A 1 196 ? 43.138 19.873 -64.978 1.00 88.00 196 SER A O 1
ATOM 1469 N N . ILE A 1 197 ? 41.959 20.669 -63.228 1.00 91.00 197 ILE A N 1
ATOM 1470 C CA . ILE A 1 197 ? 41.611 21.968 -63.824 1.00 91.00 197 ILE A CA 1
ATOM 1471 C C . ILE A 1 197 ? 42.871 22.798 -64.094 1.00 91.00 197 ILE A C 1
ATOM 1473 O O . ILE A 1 197 ? 43.066 23.282 -65.209 1.00 91.00 197 ILE A O 1
ATOM 1477 N N . LYS A 1 198 ? 43.769 22.912 -63.107 1.00 92.25 198 LYS A N 1
ATOM 1478 C CA . LYS A 1 198 ? 45.048 23.627 -63.265 1.00 92.25 198 LYS A CA 1
ATOM 1479 C C . LYS A 1 198 ? 45.917 23.004 -64.357 1.00 92.25 198 LYS A C 1
ATOM 1481 O O . LYS A 1 198 ? 46.596 23.717 -65.090 1.00 92.25 198 LYS A O 1
ATOM 1486 N N . LEU A 1 199 ? 45.893 21.676 -64.483 1.00 93.25 199 LEU A N 1
ATOM 1487 C CA . LEU A 1 199 ? 46.607 20.968 -65.540 1.00 93.25 199 LEU A CA 1
ATOM 1488 C C . LEU A 1 199 ? 46.019 21.241 -66.923 1.00 93.25 199 LEU A C 1
ATOM 1490 O O . LEU A 1 199 ? 46.790 21.472 -67.852 1.00 93.25 199 LEU A O 1
ATOM 1494 N N . SER A 1 200 ? 44.693 21.226 -67.079 1.00 91.81 200 SER A N 1
ATOM 1495 C CA . SER A 1 200 ? 44.067 21.603 -68.351 1.00 91.81 200 SER A CA 1
ATOM 1496 C C . SER A 1 200 ? 44.346 23.062 -68.712 1.00 91.81 200 SER A C 1
ATOM 1498 O O . SER A 1 200 ? 44.750 23.332 -69.838 1.00 91.81 200 SER A O 1
ATOM 1500 N N . GLU A 1 201 ? 44.247 23.982 -67.751 1.00 94.81 201 GLU A N 1
ATOM 1501 C CA . GLU A 1 201 ? 44.505 25.410 -67.966 1.00 94.81 201 GLU A CA 1
ATOM 1502 C C . GLU A 1 201 ? 45.958 25.666 -68.397 1.00 94.81 201 GLU A C 1
ATOM 1504 O O . GLU A 1 201 ? 46.216 26.368 -69.376 1.00 94.81 201 GLU A O 1
ATOM 1509 N N . ALA A 1 202 ? 46.926 25.028 -67.733 1.00 93.25 202 ALA A N 1
ATOM 1510 C CA . ALA A 1 202 ? 48.333 25.133 -68.105 1.00 93.25 202 ALA A CA 1
ATOM 1511 C C . ALA A 1 202 ? 48.605 24.615 -69.526 1.00 93.25 202 ALA A C 1
ATOM 1513 O O . ALA A 1 202 ? 49.388 25.223 -70.259 1.00 93.25 202 ALA A O 1
ATOM 1514 N N . LYS A 1 203 ? 47.961 23.509 -69.930 1.00 94.44 203 LYS A N 1
ATOM 1515 C CA . LYS A 1 203 ? 48.083 22.959 -71.291 1.00 94.44 203 LYS A CA 1
ATOM 1516 C C . LYS A 1 203 ? 47.543 23.926 -72.332 1.00 94.44 203 LYS A C 1
ATOM 1518 O O . LYS A 1 203 ? 48.232 24.186 -73.314 1.00 94.44 203 LYS A O 1
ATOM 1523 N N . GLU A 1 204 ? 46.351 24.471 -72.109 1.00 94.00 204 GLU A N 1
ATOM 1524 C CA . GLU A 1 204 ? 45.727 25.424 -73.029 1.00 94.00 204 GLU A CA 1
ATOM 1525 C C . GLU A 1 204 ? 46.571 26.691 -73.192 1.00 94.00 204 GLU A C 1
ATOM 1527 O O . GLU A 1 204 ? 46.826 27.119 -74.319 1.00 94.00 204 GLU A O 1
ATOM 1532 N N . MET A 1 20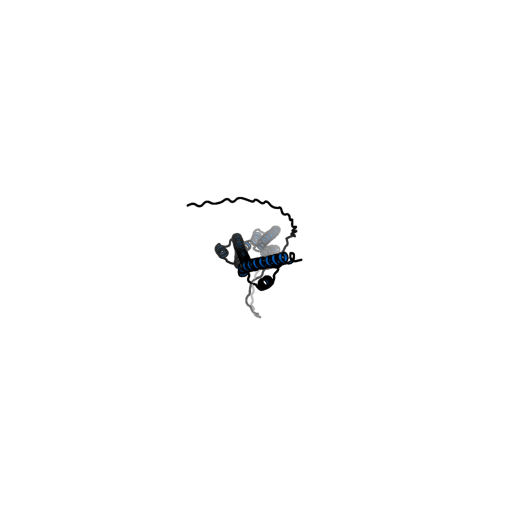5 ? 47.071 27.257 -72.088 1.00 92.62 205 MET A N 1
ATOM 1533 C CA . MET A 1 205 ? 47.943 28.434 -72.137 1.00 92.62 205 MET A CA 1
ATOM 1534 C C . MET A 1 205 ? 49.255 28.150 -72.875 1.00 92.62 205 MET A C 1
ATOM 1536 O O . MET A 1 205 ? 49.647 28.923 -73.748 1.00 92.62 205 MET A O 1
ATOM 1540 N N . ALA A 1 206 ? 49.915 27.029 -72.569 1.00 92.12 206 ALA A N 1
ATOM 1541 C CA . ALA A 1 206 ? 51.160 26.649 -73.229 1.00 92.12 206 ALA A CA 1
ATOM 1542 C C . ALA A 1 206 ? 50.964 26.427 -74.737 1.00 92.12 206 ALA A C 1
ATOM 1544 O O . ALA A 1 206 ? 51.780 26.883 -75.534 1.00 92.12 206 ALA A O 1
ATOM 1545 N N . ILE A 1 207 ? 49.873 25.773 -75.142 1.00 92.62 207 ILE A N 1
ATOM 1546 C CA . ILE A 1 207 ? 49.552 25.542 -76.556 1.00 92.62 207 ILE A CA 1
ATOM 1547 C C . ILE A 1 207 ? 49.281 26.859 -77.280 1.00 92.62 207 ILE A C 1
ATOM 1549 O O . ILE A 1 207 ? 49.845 27.078 -78.347 1.00 92.62 207 ILE A O 1
ATOM 1553 N N . ARG A 1 208 ? 48.498 27.761 -76.679 1.00 92.19 208 ARG A N 1
ATOM 1554 C CA . ARG A 1 208 ? 48.192 29.077 -77.255 1.00 92.19 208 ARG A CA 1
ATOM 1555 C C . ARG A 1 208 ? 49.447 29.915 -77.502 1.00 92.19 208 ARG A C 1
ATOM 1557 O O . ARG A 1 208 ? 49.525 30.638 -78.492 1.00 92.19 208 ARG A O 1
ATOM 1564 N N . GLU A 1 209 ? 50.427 29.829 -76.609 1.00 89.88 209 GLU A N 1
ATOM 1565 C CA . GLU A 1 209 ? 51.698 30.540 -76.754 1.00 89.88 209 GLU A CA 1
ATOM 1566 C C . GLU A 1 209 ? 52.597 29.914 -77.826 1.00 89.88 209 GLU A C 1
ATOM 1568 O O . GLU A 1 209 ? 53.217 30.633 -78.607 1.00 89.88 209 GLU A O 1
ATOM 1573 N N . LEU A 1 210 ? 52.618 28.582 -77.922 1.00 89.62 210 LEU A N 1
ATOM 1574 C CA . LEU A 1 210 ? 53.301 27.873 -79.006 1.00 89.62 210 LEU A CA 1
ATOM 1575 C C . LEU A 1 210 ? 52.651 28.157 -80.374 1.00 89.62 210 LEU A C 1
ATOM 1577 O O . LEU A 1 210 ? 53.362 28.319 -81.363 1.00 89.62 210 LEU A O 1
ATOM 1581 N N . ASP A 1 211 ? 51.323 28.288 -80.437 1.00 89.69 211 ASP A N 1
ATOM 1582 C CA . ASP A 1 211 ? 50.600 28.698 -81.648 1.00 89.69 211 ASP A CA 1
ATOM 1583 C C . ASP A 1 211 ? 50.974 30.115 -82.090 1.00 89.69 211 ASP A C 1
ATOM 1585 O O . ASP A 1 211 ? 51.208 30.350 -83.276 1.00 89.69 211 ASP A O 1
ATOM 1589 N N . ALA A 1 212 ? 51.106 31.050 -81.144 1.00 89.69 212 ALA A N 1
ATOM 1590 C CA . ALA A 1 212 ? 51.552 32.413 -81.434 1.00 89.69 212 ALA A CA 1
ATOM 1591 C C . ALA A 1 212 ? 52.977 32.467 -82.021 1.00 89.69 212 ALA A C 1
ATOM 1593 O O . ALA A 1 212 ? 53.306 33.401 -82.748 1.00 89.69 212 ALA A O 1
ATOM 1594 N N . GLN A 1 213 ? 53.803 31.458 -81.731 1.00 86.19 213 GLN A N 1
ATOM 1595 C CA . GLN A 1 213 ? 55.170 31.302 -82.239 1.00 86.19 213 GLN A CA 1
ATOM 1596 C C . GLN A 1 213 ? 55.248 30.412 -83.496 1.00 86.19 213 GLN A C 1
ATOM 1598 O O . GLN A 1 213 ? 56.340 30.116 -83.975 1.00 86.19 213 GLN A O 1
ATOM 1603 N N . GLY A 1 214 ? 54.108 29.967 -84.041 1.00 86.00 214 GLY A N 1
ATOM 1604 C CA . GLY A 1 214 ? 54.050 29.161 -85.265 1.00 86.00 214 GLY A CA 1
ATOM 1605 C C . GLY A 1 214 ? 54.569 27.726 -85.111 1.00 86.00 214 GLY A C 1
ATOM 1606 O O . GLY A 1 214 ? 55.008 27.116 -86.086 1.00 86.00 214 GLY A O 1
ATOM 1607 N N . VAL A 1 215 ? 54.550 27.174 -83.896 1.00 88.38 215 VAL A N 1
ATOM 1608 C CA . VAL A 1 215 ? 55.099 25.844 -83.603 1.00 88.38 215 VAL A CA 1
ATOM 1609 C C . VAL A 1 215 ? 54.202 24.724 -84.142 1.00 88.38 215 VAL A C 1
ATOM 1611 O O . VAL A 1 215 ? 52.981 24.747 -83.998 1.00 88.38 215 VAL A O 1
ATOM 1614 N N . SER A 1 216 ? 54.828 23.691 -84.717 1.00 88.69 216 SER A N 1
ATOM 1615 C CA . SER A 1 216 ? 54.147 22.517 -85.281 1.00 88.69 216 SER A CA 1
ATOM 1616 C C . SER A 1 216 ? 53.260 21.767 -84.273 1.00 88.69 216 SER A C 1
ATOM 1618 O O . SER A 1 216 ? 53.602 21.601 -83.096 1.00 88.69 216 SER A O 1
ATOM 1620 N N . ASP A 1 217 ? 52.158 21.204 -84.781 1.00 89.44 217 ASP A N 1
ATOM 1621 C CA . ASP A 1 217 ? 51.201 20.354 -84.055 1.00 89.44 217 ASP A CA 1
ATOM 1622 C C . ASP A 1 217 ? 51.845 19.192 -83.297 1.00 89.44 217 ASP A C 1
ATOM 1624 O O . ASP A 1 217 ? 51.357 18.787 -82.239 1.00 89.44 217 ASP A O 1
ATOM 1628 N N . PHE A 1 218 ? 52.986 18.699 -83.782 1.00 90.38 218 PHE A N 1
ATOM 1629 C CA . PHE A 1 218 ? 53.740 17.640 -83.122 1.00 90.38 218 PHE A CA 1
ATOM 1630 C C . PHE A 1 218 ? 54.119 17.995 -81.673 1.00 90.38 218 PHE A C 1
ATOM 1632 O O . PHE A 1 218 ? 53.951 17.181 -80.761 1.00 90.38 218 PHE A O 1
ATOM 1639 N N . TYR A 1 219 ? 54.597 19.219 -81.433 1.00 88.06 219 TYR A N 1
ATOM 1640 C CA . TYR A 1 219 ? 55.025 19.658 -80.103 1.00 88.06 219 TYR A CA 1
ATOM 1641 C C . TYR A 1 219 ? 53.840 20.010 -79.200 1.00 88.06 219 TYR A C 1
ATOM 1643 O O . TYR A 1 219 ? 53.853 19.686 -78.012 1.00 88.06 219 TYR A O 1
ATOM 1651 N N . LYS A 1 220 ? 52.767 20.563 -79.773 1.00 91.69 220 LYS A N 1
ATOM 1652 C CA . LYS A 1 220 ? 51.504 20.817 -79.061 1.00 91.69 220 LYS A CA 1
ATOM 1653 C C . LYS A 1 220 ? 50.872 19.513 -78.558 1.00 91.69 220 LYS A C 1
ATOM 1655 O O . LYS A 1 220 ? 50.403 19.446 -77.423 1.00 91.69 220 LYS A O 1
ATOM 1660 N N . ASN A 1 221 ? 50.967 18.425 -79.327 1.00 92.38 221 ASN A N 1
ATOM 1661 C CA . ASN A 1 221 ? 50.511 17.112 -78.870 1.00 92.38 221 ASN A CA 1
ATOM 1662 C C . ASN A 1 221 ? 51.350 16.564 -77.694 1.00 92.38 221 ASN A C 1
ATOM 1664 O O . ASN A 1 221 ? 50.814 15.914 -76.797 1.00 92.38 221 ASN A O 1
ATOM 1668 N N . LYS A 1 222 ? 52.660 16.851 -77.633 1.00 91.38 222 LYS A N 1
ATOM 1669 C CA . LYS A 1 222 ? 53.482 16.485 -76.462 1.00 91.38 222 LYS A CA 1
ATOM 1670 C C . LYS A 1 222 ? 53.042 17.224 -75.195 1.00 91.38 222 LYS A C 1
ATOM 1672 O O . LYS A 1 222 ? 52.988 16.600 -74.139 1.00 91.38 222 LYS A O 1
ATOM 1677 N N . ILE A 1 223 ? 52.667 18.501 -75.309 1.00 92.88 223 ILE A N 1
ATOM 1678 C CA . ILE A 1 223 ? 52.101 19.287 -74.201 1.00 92.88 223 ILE A CA 1
ATOM 1679 C C . ILE A 1 223 ? 50.774 18.690 -73.717 1.00 92.88 223 ILE A C 1
ATOM 1681 O O . ILE A 1 223 ? 50.591 18.482 -72.517 1.00 92.88 223 ILE A O 1
ATOM 1685 N N . ASN A 1 224 ? 49.880 18.316 -74.635 1.00 91.50 224 ASN A N 1
ATOM 1686 C CA . ASN A 1 224 ? 48.603 17.690 -74.277 1.00 91.50 224 ASN A CA 1
ATOM 1687 C C . ASN A 1 224 ? 48.763 16.372 -73.507 1.00 91.50 224 ASN A C 1
ATOM 1689 O O . ASN A 1 224 ? 47.962 16.071 -72.618 1.00 91.50 224 ASN A O 1
ATOM 1693 N N . ASN A 1 225 ? 49.828 15.620 -73.783 1.00 92.69 225 ASN A N 1
ATOM 1694 C CA . ASN A 1 225 ? 50.138 14.363 -73.101 1.00 92.69 225 ASN A CA 1
ATOM 1695 C C . ASN A 1 225 ? 50.871 14.534 -71.758 1.00 92.69 225 ASN A C 1
ATOM 1697 O O . ASN A 1 225 ? 51.071 13.550 -71.040 1.00 92.69 225 ASN A O 1
ATOM 1701 N N . ALA A 1 226 ? 51.269 15.753 -71.386 1.00 92.81 226 ALA A N 1
ATOM 1702 C CA . ALA A 1 226 ? 51.921 16.001 -70.106 1.00 92.81 226 ALA A CA 1
ATOM 1703 C C . ALA A 1 226 ? 50.967 15.715 -68.932 1.00 92.81 226 ALA A C 1
ATOM 1705 O O . ALA A 1 226 ? 49.767 15.989 -68.989 1.00 92.81 226 ALA A O 1
ATOM 1706 N N . LYS A 1 227 ? 51.500 15.140 -67.851 1.00 92.31 227 LYS A N 1
ATOM 1707 C CA . LYS A 1 227 ? 50.702 14.690 -66.695 1.00 92.31 227 LYS A CA 1
ATOM 1708 C C . LYS A 1 227 ? 50.716 15.663 -65.515 1.00 92.31 227 LYS A C 1
ATOM 1710 O O . LYS A 1 227 ? 49.937 15.484 -64.588 1.00 92.31 227 LYS A O 1
ATOM 1715 N N . THR A 1 228 ? 51.589 16.667 -65.540 1.00 91.94 228 THR A N 1
ATOM 1716 C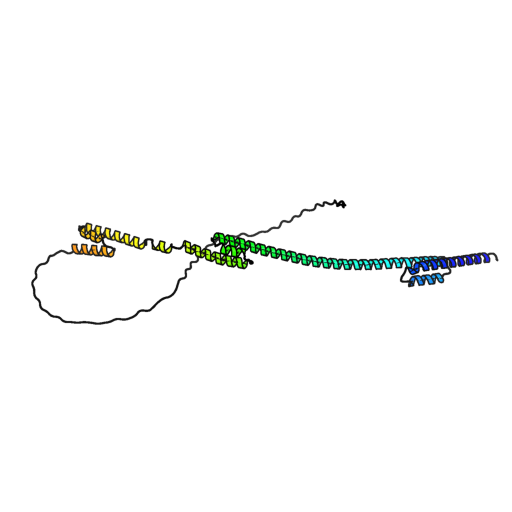 CA . THR A 1 228 ? 51.764 17.650 -64.464 1.00 91.94 228 THR A CA 1
ATOM 1717 C C . THR A 1 228 ? 51.922 19.050 -65.046 1.00 91.94 228 THR A C 1
ATOM 1719 O O . THR A 1 228 ? 52.356 19.198 -66.192 1.00 91.94 228 THR A O 1
ATOM 1722 N N . VAL A 1 229 ? 51.560 20.072 -64.267 1.00 92.44 229 VAL A N 1
ATOM 1723 C CA . VAL A 1 229 ? 51.672 21.479 -64.684 1.00 92.44 229 VAL A CA 1
ATOM 1724 C C . VAL A 1 229 ? 53.135 21.834 -64.929 1.00 92.44 229 VAL A C 1
ATOM 1726 O O . VAL A 1 229 ? 53.471 22.443 -65.938 1.00 92.44 229 VAL A O 1
ATOM 1729 N N . GLU A 1 230 ? 54.025 21.362 -64.062 1.00 93.00 230 GLU A N 1
ATOM 1730 C CA . GLU A 1 230 ? 55.468 21.560 -64.172 1.00 93.00 230 GLU A CA 1
ATOM 1731 C C . GLU A 1 230 ? 56.018 20.919 -65.450 1.00 93.00 230 GLU A C 1
ATOM 1733 O O . GLU A 1 230 ? 56.863 21.500 -66.125 1.00 93.00 230 GLU A O 1
ATOM 1738 N N . GLY A 1 231 ? 55.504 19.742 -65.824 1.00 92.62 231 GLY A N 1
ATOM 1739 C CA . GLY A 1 231 ? 55.879 19.067 -67.064 1.00 92.62 231 GLY A CA 1
ATOM 1740 C C . GLY A 1 231 ? 55.414 19.823 -68.309 1.00 92.62 231 GLY A C 1
ATOM 1741 O O . GLY A 1 231 ? 56.151 19.888 -69.290 1.00 92.62 231 GLY A O 1
ATOM 1742 N N . VAL A 1 232 ? 54.222 20.427 -68.265 1.00 94.25 232 VAL A N 1
ATOM 1743 C CA . VAL A 1 232 ? 53.718 21.305 -69.334 1.00 94.25 232 VAL A CA 1
ATOM 1744 C C . VAL A 1 232 ? 54.630 22.518 -69.509 1.00 94.25 232 VAL A C 1
ATOM 1746 O O . VAL A 1 232 ? 55.066 22.793 -70.626 1.00 94.25 232 VAL A O 1
ATOM 1749 N N . VAL A 1 233 ? 54.956 23.206 -68.413 1.00 93.94 233 VAL A N 1
ATOM 1750 C CA . VAL A 1 233 ? 55.808 24.404 -68.431 1.00 93.94 233 VAL A CA 1
ATOM 1751 C C . VAL A 1 233 ? 57.218 24.066 -68.922 1.00 93.94 233 VAL A C 1
ATOM 1753 O O . VAL A 1 233 ? 57.707 24.698 -69.852 1.00 93.94 233 VAL A O 1
ATOM 1756 N N . ALA A 1 234 ? 57.837 23.005 -68.398 1.00 93.00 234 ALA A N 1
ATOM 1757 C CA . ALA A 1 234 ? 59.183 22.599 -68.802 1.00 93.00 234 ALA A CA 1
ATOM 1758 C C . ALA A 1 234 ? 59.271 22.206 -70.287 1.00 93.00 234 ALA A C 1
ATOM 1760 O O . ALA A 1 234 ? 60.239 22.548 -70.967 1.00 93.00 234 ALA A O 1
ATOM 1761 N N . LEU A 1 235 ? 58.264 21.494 -70.808 1.00 92.50 235 LEU A N 1
ATOM 1762 C CA . LEU A 1 235 ? 58.210 21.144 -72.228 1.00 92.50 235 LEU A CA 1
ATOM 1763 C C . LEU A 1 235 ? 58.047 22.387 -73.102 1.00 92.50 235 LEU A C 1
ATOM 1765 O O . LEU A 1 235 ? 58.741 22.511 -74.108 1.00 92.50 235 LEU A O 1
ATOM 1769 N N . LYS A 1 236 ? 57.160 23.305 -72.711 1.00 93.44 236 LYS A N 1
ATOM 1770 C CA . LYS A 1 236 ? 56.939 24.572 -73.411 1.00 93.44 236 LYS A CA 1
ATOM 1771 C C . LYS A 1 236 ? 58.236 25.386 -73.484 1.00 93.44 236 LYS A C 1
ATOM 1773 O O . LYS A 1 236 ? 58.639 25.777 -74.578 1.00 93.44 236 LYS A O 1
ATOM 1778 N N . ASP A 1 237 ? 58.916 25.575 -72.357 1.00 91.69 237 ASP A N 1
ATOM 1779 C CA . ASP A 1 237 ? 60.154 26.356 -72.283 1.00 91.69 237 ASP A CA 1
ATOM 1780 C C . ASP A 1 237 ? 61.282 25.721 -73.106 1.00 91.69 237 ASP A C 1
ATOM 1782 O O . ASP A 1 237 ? 62.031 26.421 -73.786 1.00 91.69 237 ASP A O 1
ATOM 1786 N N . LEU A 1 238 ? 61.382 24.387 -73.113 1.00 91.75 238 LEU A N 1
ATOM 1787 C CA . LEU A 1 238 ? 62.343 23.667 -73.950 1.00 91.75 238 LEU A CA 1
ATOM 1788 C C . LEU A 1 238 ? 62.092 23.911 -75.445 1.00 91.75 238 LEU A C 1
ATOM 1790 O O . LEU A 1 238 ? 63.039 24.144 -76.197 1.00 91.75 238 LEU A O 1
ATOM 1794 N N . ILE A 1 239 ? 60.827 23.861 -75.873 1.00 89.62 239 ILE A N 1
ATOM 1795 C CA . ILE A 1 239 ? 60.441 24.095 -77.269 1.00 89.62 239 ILE A CA 1
ATOM 1796 C C . ILE A 1 239 ? 60.771 25.536 -77.667 1.00 89.62 239 ILE A C 1
ATOM 1798 O O . ILE A 1 239 ? 61.446 25.751 -78.673 1.00 89.62 239 ILE A O 1
ATOM 1802 N N . LEU A 1 240 ? 60.380 26.519 -76.856 1.00 87.19 240 LEU A N 1
ATOM 1803 C CA . LEU A 1 240 ? 60.664 27.931 -77.126 1.00 87.19 240 LEU A CA 1
ATOM 1804 C C . LEU A 1 240 ? 62.168 28.232 -77.147 1.00 87.19 240 LEU A C 1
ATOM 1806 O O . LEU A 1 240 ? 62.641 28.908 -78.057 1.00 87.19 240 LEU A O 1
ATOM 1810 N N . ASN A 1 241 ? 62.947 27.670 -76.218 1.00 87.62 241 ASN A N 1
ATOM 1811 C CA . ASN A 1 241 ? 64.404 27.831 -76.206 1.00 87.62 241 ASN A CA 1
ATOM 1812 C C . ASN A 1 241 ? 65.083 27.197 -77.426 1.00 87.62 241 ASN A C 1
ATOM 1814 O O . ASN A 1 241 ? 66.098 27.711 -77.890 1.00 87.62 241 ASN A O 1
ATOM 1818 N N . SER A 1 242 ? 64.540 26.097 -77.958 1.00 82.75 242 SER A N 1
ATOM 1819 C CA . SER A 1 242 ? 65.048 25.502 -79.200 1.00 82.75 242 SER A CA 1
ATOM 1820 C C . SER A 1 242 ? 64.775 26.373 -80.431 1.00 82.75 242 SER A C 1
ATOM 1822 O O . SER A 1 242 ? 65.586 26.378 -81.348 1.00 82.75 242 SER A O 1
ATOM 1824 N N . LEU A 1 243 ? 63.693 27.159 -80.416 1.00 74.44 243 LEU A N 1
ATOM 1825 C CA . LEU A 1 243 ? 63.327 28.098 -81.485 1.00 74.44 243 LEU A CA 1
ATOM 1826 C C . LEU A 1 243 ? 64.084 29.430 -81.384 1.00 74.44 243 LEU A C 1
ATOM 1828 O O . LEU A 1 243 ? 64.368 30.060 -82.396 1.00 74.44 243 LEU A O 1
ATOM 1832 N N . ALA A 1 244 ? 64.430 29.856 -80.166 1.00 67.19 244 ALA A N 1
ATOM 1833 C CA . ALA A 1 244 ? 65.204 31.071 -79.907 1.00 67.19 244 ALA A CA 1
ATOM 1834 C C . ALA A 1 244 ? 66.717 30.900 -80.140 1.00 67.19 244 ALA A C 1
ATOM 1836 O O . ALA A 1 244 ? 67.472 31.872 -80.067 1.00 67.19 244 ALA A O 1
ATOM 1837 N N . LYS A 1 245 ? 67.186 29.675 -80.403 1.00 53.50 245 LYS A N 1
ATOM 1838 C CA . LYS A 1 245 ? 68.591 29.395 -80.694 1.00 53.50 245 LYS A CA 1
ATOM 1839 C C . LYS A 1 245 ? 68.819 29.522 -82.207 1.00 53.50 245 LYS A C 1
ATOM 1841 O O . LYS A 1 245 ? 68.268 28.710 -82.944 1.00 53.50 245 LYS A O 1
ATOM 1846 N N . PRO A 1 246 ? 69.620 30.485 -82.703 1.00 44.94 246 PRO A N 1
ATOM 1847 C CA . PRO A 1 246 ? 70.007 30.479 -84.105 1.00 44.94 246 PRO A CA 1
ATOM 1848 C C . PRO A 1 246 ? 70.866 29.238 -84.372 1.00 44.94 246 PRO A C 1
ATOM 1850 O O . PRO A 1 246 ? 71.931 29.047 -83.780 1.00 44.94 246 PRO A O 1
ATOM 1853 N N . GLU A 1 247 ? 70.349 28.376 -85.234 1.00 36.62 247 GLU A N 1
ATOM 1854 C CA . GLU A 1 247 ? 71.020 27.225 -85.817 1.00 36.62 247 GLU A CA 1
ATOM 1855 C C . GLU A 1 247 ? 72.152 27.738 -86.724 1.00 36.62 247 GLU A C 1
ATOM 1857 O O . GLU A 1 247 ? 71.914 28.325 -87.776 1.00 36.62 247 GLU A O 1
ATOM 1862 N N . VAL A 1 248 ? 73.400 27.574 -86.284 1.00 33.97 248 VAL A N 1
ATOM 1863 C CA . VAL A 1 248 ? 74.556 27.535 -87.185 1.00 33.97 248 VAL A CA 1
ATOM 1864 C C . VAL A 1 248 ? 75.045 26.094 -87.147 1.00 33.97 248 VAL A C 1
ATOM 1866 O O . VAL A 1 248 ? 75.485 25.605 -86.104 1.00 33.97 248 VAL A O 1
ATOM 1869 N N . GLU A 1 249 ? 74.854 25.409 -88.270 1.00 37.25 249 GLU A N 1
ATOM 1870 C CA . GLU A 1 249 ? 75.198 24.007 -88.505 1.00 37.25 249 GLU A CA 1
ATOM 1871 C C . GLU A 1 249 ? 76.722 23.732 -88.477 1.00 37.25 249 GLU A C 1
ATOM 1873 O O . GLU A 1 249 ? 77.532 24.661 -88.555 1.00 37.25 249 GLU A O 1
ATOM 1878 N N . PRO A 1 250 ? 77.124 22.449 -88.352 1.00 48.59 250 PRO A N 1
ATOM 1879 C CA . PRO A 1 250 ? 78.483 22.005 -88.054 1.00 48.59 250 PRO A CA 1
ATOM 1880 C C . PRO A 1 250 ? 79.256 21.557 -89.304 1.00 48.59 250 PRO A C 1
ATOM 1882 O O . PRO A 1 250 ? 78.697 20.869 -90.145 1.00 48.59 250 PRO A O 1
ATOM 1885 N N . GLU A 1 251 ? 80.575 21.768 -89.358 1.00 35.16 251 GLU A N 1
ATOM 1886 C CA . GLU A 1 251 ? 81.462 20.944 -90.194 1.00 35.16 251 GLU A CA 1
ATOM 1887 C C . GLU A 1 251 ? 82.866 20.774 -89.590 1.00 35.16 251 GLU A C 1
ATOM 1889 O O . GLU A 1 251 ? 83.386 21.642 -88.893 1.00 35.16 251 GLU A O 1
ATOM 1894 N N . ALA A 1 252 ? 83.464 19.636 -89.958 1.00 32.22 252 ALA A N 1
ATOM 1895 C CA . ALA A 1 252 ? 84.882 19.274 -89.911 1.00 32.22 252 ALA A CA 1
ATOM 1896 C C . ALA A 1 252 ? 85.456 18.635 -88.622 1.00 32.22 252 ALA A C 1
ATOM 1898 O O . ALA A 1 252 ? 85.977 19.275 -87.714 1.00 32.22 252 ALA A O 1
ATOM 1899 N N . LYS A 1 253 ? 85.496 17.293 -88.653 1.00 37.94 253 LYS A N 1
ATOM 1900 C CA . LYS A 1 253 ? 86.637 16.469 -88.191 1.00 37.94 253 LYS A CA 1
ATOM 1901 C C . LYS A 1 253 ? 87.926 16.908 -88.931 1.00 37.94 253 LYS A C 1
ATOM 1903 O O . LYS A 1 253 ? 87.807 17.275 -90.100 1.00 37.94 253 LYS A O 1
ATOM 1908 N N . PRO A 1 254 ? 89.137 16.817 -88.337 1.00 43.75 254 PRO A N 1
ATOM 1909 C CA . PRO A 1 254 ? 89.799 15.519 -88.152 1.00 43.75 254 PRO A CA 1
ATOM 1910 C C . PRO A 1 254 ? 90.560 15.317 -86.826 1.00 43.75 254 PRO A C 1
ATOM 1912 O O . PRO A 1 254 ? 90.646 16.184 -85.966 1.00 43.75 254 PRO A O 1
ATOM 1915 N N . GLU A 1 255 ? 91.018 14.072 -86.695 1.00 40.44 255 GLU A N 1
ATOM 1916 C CA . GLU A 1 255 ? 91.720 13.381 -85.610 1.00 40.44 255 GLU A CA 1
ATOM 1917 C C . GLU A 1 255 ? 92.860 14.158 -84.934 1.00 40.44 255 GLU A C 1
ATOM 1919 O O . GLU A 1 255 ? 93.547 14.929 -85.590 1.00 40.44 255 GLU A O 1
ATOM 1924 N N . VAL A 1 256 ? 93.118 13.852 -83.651 1.00 33.09 256 VAL A N 1
ATOM 1925 C CA . VAL A 1 256 ? 94.406 13.343 -83.117 1.00 33.09 256 VAL A CA 1
ATOM 1926 C C . VAL A 1 256 ? 94.244 13.054 -81.607 1.00 33.09 256 VAL A C 1
ATOM 1928 O O . VAL A 1 256 ? 93.859 13.917 -80.824 1.00 33.09 256 VAL A O 1
ATOM 1931 N N . LYS A 1 257 ? 94.533 11.809 -81.201 1.00 40.75 257 LYS A N 1
ATOM 1932 C CA . LYS A 1 257 ? 94.819 11.388 -79.811 1.00 40.75 257 LYS A CA 1
ATOM 1933 C C . LYS A 1 257 ? 96.174 11.975 -79.371 1.00 40.75 257 LYS A C 1
ATOM 1935 O O . LYS A 1 257 ? 97.080 12.020 -80.199 1.00 40.75 257 LYS A O 1
ATOM 1940 N N . PRO A 1 258 ? 96.381 12.295 -78.083 1.00 45.12 258 PRO A N 1
ATOM 1941 C CA . PRO A 1 258 ? 96.995 11.285 -77.216 1.00 45.12 258 PRO A CA 1
ATOM 1942 C C . PRO A 1 258 ? 96.442 11.223 -75.785 1.00 45.12 258 PRO A C 1
ATOM 1944 O O . PRO A 1 258 ? 95.697 12.077 -75.315 1.00 45.12 258 PRO A O 1
ATOM 1947 N N . GLU A 1 259 ? 96.809 10.113 -75.148 1.00 41.34 259 GLU A N 1
ATOM 1948 C CA . GLU A 1 259 ? 96.578 9.692 -73.768 1.00 41.34 259 GLU A CA 1
ATOM 1949 C C . GLU A 1 259 ? 96.979 10.743 -72.722 1.00 41.34 259 GLU A C 1
ATOM 1951 O O . GLU A 1 259 ? 97.872 11.543 -72.973 1.00 41.34 259 GLU A O 1
ATOM 1956 N N . VAL A 1 260 ? 96.367 10.675 -71.530 1.00 33.00 260 VAL A N 1
ATOM 1957 C CA . VAL A 1 260 ? 97.026 10.508 -70.211 1.00 33.00 260 VAL A CA 1
ATOM 1958 C C . VAL A 1 260 ? 95.940 10.555 -69.112 1.00 33.00 260 VAL A C 1
ATOM 1960 O O . VAL A 1 260 ? 95.218 11.534 -68.954 1.00 33.00 260 VAL A O 1
ATOM 1963 N N . LYS A 1 261 ? 95.817 9.459 -68.353 1.00 41.19 261 LYS A N 1
ATOM 1964 C CA . LYS A 1 261 ? 95.258 9.389 -66.980 1.00 41.19 261 LYS A CA 1
ATOM 1965 C C . LYS A 1 261 ? 96.347 9.905 -66.016 1.00 41.19 261 LYS A C 1
ATOM 1967 O O . LYS A 1 261 ? 97.507 9.654 -66.342 1.00 41.19 261 LYS A O 1
ATOM 1972 N N . PRO A 1 262 ? 96.060 10.479 -64.824 1.00 48.31 262 PRO A N 1
ATOM 1973 C CA . PRO A 1 262 ? 95.439 9.671 -63.763 1.00 48.31 262 PRO A CA 1
ATOM 1974 C C . PRO A 1 262 ? 94.607 10.398 -62.670 1.00 48.31 262 PRO A C 1
ATOM 1976 O O . PRO A 1 262 ? 94.659 11.605 -62.492 1.00 48.31 262 PRO A O 1
ATOM 1979 N N . GLU A 1 263 ? 93.831 9.560 -61.969 1.00 39.16 263 GLU A N 1
ATOM 1980 C CA . GLU A 1 263 ? 93.520 9.506 -60.522 1.00 39.16 263 GLU A CA 1
ATOM 1981 C C . GLU A 1 263 ? 93.305 10.775 -59.669 1.00 39.16 263 GLU A C 1
ATOM 1983 O O . GLU A 1 263 ? 94.222 11.551 -59.446 1.00 39.16 263 GLU A O 1
ATOM 1988 N N . ALA A 1 264 ? 92.147 10.825 -58.988 1.00 33.50 264 ALA A N 1
ATOM 1989 C CA . ALA A 1 264 ? 92.073 10.867 -57.517 1.00 33.50 264 ALA A CA 1
ATOM 1990 C C . ALA A 1 264 ? 90.642 10.540 -57.020 1.00 33.50 264 ALA A C 1
ATOM 1992 O O . ALA A 1 264 ? 89.667 11.213 -57.344 1.00 33.50 264 ALA A O 1
ATOM 1993 N N . LYS A 1 265 ? 90.532 9.468 -56.233 1.00 40.44 265 LYS A N 1
ATOM 1994 C CA . LYS A 1 265 ? 89.500 9.202 -55.203 1.00 40.44 265 LYS A CA 1
ATOM 1995 C C . LYS A 1 265 ? 89.999 9.843 -53.880 1.00 40.44 265 LYS A C 1
ATOM 1997 O O . LYS A 1 265 ? 91.170 10.215 -53.858 1.00 40.44 265 LYS A O 1
ATOM 2002 N N . PRO A 1 266 ? 89.310 9.744 -52.722 1.00 61.03 266 PRO A N 1
ATOM 2003 C CA . PRO A 1 266 ? 87.880 9.647 -52.368 1.00 61.03 266 PRO A CA 1
ATOM 2004 C C . PRO A 1 266 ? 87.570 10.588 -51.157 1.00 61.03 266 PRO A C 1
ATOM 2006 O O . PRO A 1 266 ? 88.287 11.559 -50.983 1.00 61.03 266 PRO A O 1
ATOM 2009 N N . GLU A 1 267 ? 86.575 10.241 -50.314 1.00 37.25 267 GLU A N 1
ATOM 2010 C CA . GLU A 1 267 ? 86.262 10.707 -48.928 1.00 37.25 267 GLU A CA 1
ATOM 2011 C C . GLU A 1 267 ? 84.924 11.473 -48.807 1.00 37.25 267 GLU A C 1
ATOM 2013 O O . GLU A 1 267 ? 84.615 12.297 -49.651 1.00 37.25 267 GLU A O 1
ATOM 2018 N N . VAL A 1 268 ? 84.022 11.262 -47.836 1.00 38.22 268 VAL A N 1
ATOM 2019 C CA . VAL A 1 268 ? 83.945 10.412 -46.632 1.00 38.22 268 VAL A CA 1
ATOM 2020 C C . VAL A 1 268 ? 82.450 10.237 -46.272 1.00 38.22 268 VAL A C 1
ATOM 2022 O O . VAL A 1 268 ? 81.683 11.190 -46.306 1.00 38.22 268 VAL A O 1
ATOM 2025 N N . LYS A 1 269 ? 82.059 8.973 -46.053 1.00 39.72 269 LYS A N 1
ATOM 2026 C CA . LYS A 1 269 ? 81.297 8.333 -44.948 1.00 39.72 269 LYS A CA 1
ATOM 2027 C C . LYS A 1 269 ? 80.403 9.142 -43.940 1.00 39.72 269 LYS A C 1
ATOM 2029 O O . LYS A 1 269 ? 80.460 10.357 -43.890 1.00 39.72 269 LYS A O 1
ATOM 2034 N N . PRO A 1 270 ? 79.548 8.438 -43.149 1.00 62.06 270 PRO A N 1
ATOM 2035 C CA . PRO A 1 270 ? 78.122 8.722 -42.901 1.00 62.06 270 PRO A CA 1
ATOM 2036 C C . PRO A 1 270 ? 77.783 8.933 -41.404 1.00 62.06 270 PRO A C 1
ATOM 2038 O O . PRO A 1 270 ? 78.670 8.793 -40.577 1.00 62.06 270 PRO A O 1
ATOM 2041 N N . GLU A 1 271 ? 76.505 9.100 -41.029 1.00 36.84 271 GLU A N 1
ATOM 2042 C CA . GLU A 1 271 ? 75.994 8.738 -39.682 1.00 36.84 271 GLU A CA 1
ATOM 2043 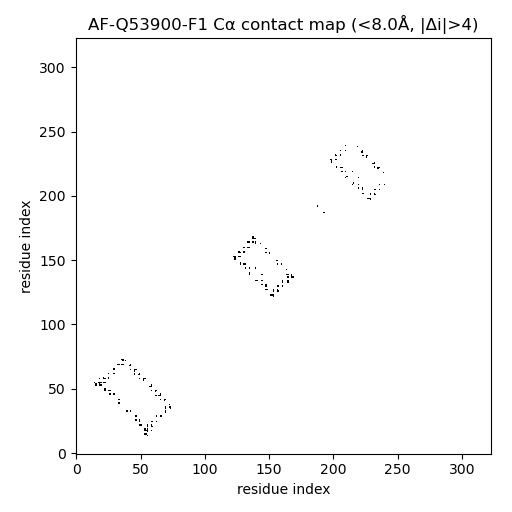C C . GLU A 1 271 ? 74.444 8.612 -39.701 1.00 36.84 271 GLU A C 1
ATOM 2045 O O . GLU A 1 271 ? 73.782 9.463 -40.283 1.00 36.84 271 GLU A O 1
ATOM 2050 N N . VAL A 1 272 ? 73.846 7.433 -39.412 1.00 35.62 272 VAL A N 1
ATOM 2051 C CA . VAL A 1 272 ? 73.353 6.920 -38.091 1.00 35.62 272 VAL A CA 1
ATOM 2052 C C . VAL A 1 272 ? 72.041 7.617 -37.673 1.00 35.62 272 VAL A C 1
ATOM 2054 O O . VAL A 1 272 ? 71.979 8.830 -37.728 1.00 35.62 272 VAL A O 1
ATOM 2057 N N . LYS A 1 273 ? 70.936 7.014 -37.205 1.00 42.06 273 LYS A N 1
ATOM 2058 C CA . LYS A 1 273 ? 70.370 5.663 -36.973 1.00 42.06 273 LYS A CA 1
ATOM 2059 C C . LYS A 1 273 ? 68.839 5.874 -36.733 1.00 42.06 273 LYS A C 1
ATOM 2061 O O . LYS A 1 273 ? 68.411 7.019 -36.626 1.00 42.06 273 LYS A O 1
ATOM 2066 N N . PRO A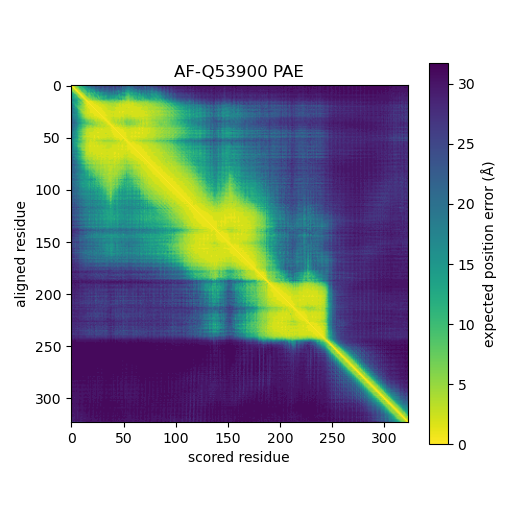 1 274 ? 68.024 4.807 -36.619 1.00 56.44 274 PRO A N 1
ATOM 2067 C CA . PRO A 1 274 ? 66.567 4.850 -36.433 1.00 56.44 274 PRO A CA 1
ATOM 2068 C C . PRO A 1 274 ? 66.118 4.618 -34.971 1.00 56.44 274 PRO A C 1
ATOM 2070 O O . PRO A 1 274 ? 66.769 3.855 -34.263 1.00 56.44 274 PRO A O 1
ATOM 2073 N N . GLU A 1 275 ? 64.953 5.143 -34.565 1.00 37.22 275 GLU A N 1
ATOM 2074 C CA . GLU A 1 275 ? 64.193 4.725 -33.361 1.00 37.22 275 GLU A CA 1
ATOM 2075 C C . GLU A 1 275 ? 62.679 4.764 -33.686 1.00 37.22 275 GLU A C 1
ATOM 2077 O O . GLU A 1 275 ? 62.175 5.765 -34.180 1.00 37.22 275 GLU A O 1
ATOM 2082 N N . VAL A 1 276 ? 61.988 3.622 -33.816 1.00 36.56 276 VAL A N 1
ATOM 2083 C CA . VAL A 1 276 ? 61.249 2.844 -32.788 1.00 36.56 276 VAL A CA 1
ATOM 2084 C C . VAL A 1 276 ? 59.983 3.545 -32.238 1.00 36.56 276 VAL A C 1
ATOM 2086 O O . VAL A 1 276 ? 60.040 4.216 -31.226 1.00 36.56 276 VAL A O 1
ATOM 2089 N N . LYS A 1 277 ? 58.844 3.265 -32.905 1.00 38.62 277 LYS A N 1
ATOM 2090 C CA . LYS A 1 277 ? 57.573 2.661 -32.400 1.00 38.62 277 LYS A CA 1
ATOM 2091 C C . LYS A 1 277 ? 56.762 3.363 -31.255 1.00 38.62 277 LYS A C 1
ATOM 2093 O O . LYS A 1 277 ? 57.187 4.380 -30.744 1.00 38.62 277 LYS A O 1
ATOM 2098 N N . PRO A 1 278 ? 55.511 2.919 -30.975 1.00 57.03 278 PRO A N 1
ATOM 2099 C CA . PRO A 1 278 ? 54.239 3.649 -31.169 1.00 57.03 278 PRO A CA 1
ATOM 2100 C C . PRO A 1 278 ? 53.555 4.079 -29.846 1.00 57.03 278 PRO A C 1
ATOM 2102 O O . PRO A 1 278 ? 54.052 3.692 -28.804 1.00 57.03 278 PRO A O 1
ATOM 2105 N N . GLU A 1 279 ? 52.388 4.755 -29.871 1.00 35.69 279 GLU A N 1
ATOM 2106 C CA . GLU A 1 279 ? 51.250 4.500 -28.945 1.00 35.69 279 GLU A CA 1
ATOM 2107 C C . GLU A 1 279 ? 49.997 5.390 -29.196 1.00 35.69 279 GLU A C 1
ATOM 2109 O O . GLU A 1 279 ? 50.082 6.598 -29.367 1.00 35.69 279 GLU A O 1
ATOM 2114 N N . VAL A 1 280 ? 48.833 4.717 -29.223 1.00 35.72 280 VAL A N 1
ATOM 2115 C CA . VAL A 1 280 ? 47.550 5.021 -28.534 1.00 35.72 280 VAL A CA 1
ATOM 2116 C C . VAL A 1 280 ? 46.783 6.335 -28.817 1.00 35.72 280 VAL A C 1
ATOM 2118 O O . VAL A 1 280 ? 47.077 7.387 -28.277 1.00 35.72 280 VAL A O 1
ATOM 2121 N N . LYS A 1 281 ? 45.690 6.147 -29.582 1.00 39.59 281 LYS A N 1
ATOM 2122 C CA . LYS A 1 281 ? 44.260 6.532 -29.410 1.00 39.59 281 LYS A CA 1
ATOM 2123 C C . LYS A 1 281 ? 43.798 7.943 -28.929 1.00 39.59 281 LYS A C 1
ATOM 2125 O O . LYS A 1 281 ? 44.515 8.663 -28.255 1.00 39.59 281 LYS A O 1
ATOM 2130 N N . PRO A 1 282 ? 42.545 8.317 -29.295 1.00 52.28 282 PRO A N 1
ATOM 2131 C CA . PRO A 1 282 ? 42.055 9.693 -29.430 1.00 52.28 282 PRO A CA 1
ATOM 2132 C C . PRO A 1 282 ? 41.149 10.142 -28.274 1.00 52.28 282 PRO A C 1
ATOM 2134 O O . PRO A 1 282 ? 40.559 9.299 -27.607 1.00 52.28 282 PRO A O 1
ATOM 2137 N N . GLU A 1 283 ? 40.891 11.449 -28.156 1.00 36.06 283 GLU A N 1
ATOM 2138 C CA . GLU A 1 283 ? 39.669 11.954 -27.518 1.00 36.06 283 GLU A CA 1
ATOM 2139 C C . GLU A 1 283 ? 39.167 13.240 -28.188 1.00 36.06 283 GLU A C 1
ATOM 2141 O O . GLU A 1 283 ? 39.883 14.226 -28.356 1.00 36.06 283 GLU A O 1
ATOM 2146 N N . VAL A 1 284 ? 37.902 13.180 -28.597 1.00 38.19 284 VAL A N 1
ATOM 2147 C CA . VAL A 1 284 ? 37.109 14.249 -29.197 1.00 38.19 284 VAL A CA 1
ATOM 2148 C C . VAL A 1 284 ? 36.235 14.843 -28.094 1.00 38.19 284 VAL A C 1
ATOM 2150 O O . VAL A 1 284 ? 35.473 14.123 -27.455 1.00 38.19 284 VAL A O 1
ATOM 2153 N N . LYS A 1 285 ? 36.273 16.165 -27.929 1.00 45.09 285 LYS A N 1
ATOM 2154 C CA . LYS A 1 285 ? 35.133 16.950 -27.437 1.00 45.09 285 LYS A CA 1
ATOM 2155 C C . LYS A 1 285 ? 34.711 17.898 -28.553 1.00 45.09 285 LYS A C 1
ATOM 2157 O O . LYS A 1 285 ? 35.571 18.467 -29.223 1.00 45.09 285 LYS A O 1
ATOM 2162 N N . PRO A 1 286 ? 33.404 18.120 -28.709 1.00 44.56 286 PRO A N 1
ATOM 2163 C CA . PRO A 1 286 ? 32.973 19.501 -28.566 1.00 44.56 286 PRO A CA 1
ATOM 2164 C C . PRO A 1 286 ? 31.711 19.645 -27.714 1.00 44.56 286 PRO A C 1
ATOM 2166 O O . PRO A 1 286 ? 30.733 18.912 -27.853 1.00 44.56 286 PRO A O 1
ATOM 2169 N N . GLU A 1 287 ? 31.761 20.648 -26.842 1.00 40.59 287 GLU A N 1
ATOM 2170 C CA . GLU A 1 287 ? 30.612 21.258 -26.185 1.00 40.59 287 GLU A CA 1
ATOM 2171 C C . GLU A 1 287 ? 29.822 22.095 -27.195 1.00 40.59 287 GLU A C 1
ATOM 2173 O O . GLU A 1 287 ? 30.396 22.926 -27.896 1.00 40.59 287 GLU A O 1
ATOM 2178 N N . VAL A 1 288 ? 28.497 21.946 -27.203 1.00 36.84 288 VAL A N 1
ATOM 2179 C CA . VAL A 1 288 ? 27.577 22.973 -27.704 1.00 36.84 288 VAL A CA 1
ATOM 2180 C C . VAL A 1 288 ? 26.374 23.036 -26.759 1.00 36.84 288 VAL A C 1
ATOM 2182 O O . VAL A 1 288 ? 25.607 22.083 -26.642 1.00 36.84 288 VAL A O 1
ATOM 2185 N N . LYS A 1 289 ? 26.221 24.175 -26.076 1.00 42.81 289 LYS A N 1
ATOM 2186 C CA . LYS A 1 289 ? 24.945 24.698 -25.547 1.00 42.81 289 LYS A CA 1
ATOM 2187 C C . LYS A 1 289 ? 24.255 25.480 -26.681 1.00 42.81 289 LYS A C 1
ATOM 2189 O O . LYS A 1 289 ? 24.975 26.054 -27.499 1.00 42.81 289 LYS A O 1
ATOM 2194 N N . PRO A 1 290 ? 22.910 25.548 -26.747 1.00 44.72 290 PRO A N 1
ATOM 2195 C CA . PRO A 1 290 ? 22.231 26.657 -26.065 1.00 44.72 290 PRO A CA 1
ATOM 2196 C C . PRO A 1 290 ? 20.832 26.349 -25.487 1.00 44.72 290 PRO A C 1
ATOM 2198 O O . PRO A 1 290 ? 20.293 25.252 -25.594 1.00 44.72 290 PRO A O 1
ATOM 2201 N N . GLU A 1 291 ? 20.338 27.382 -24.807 1.00 41.12 291 GLU A N 1
ATOM 2202 C CA . GLU A 1 291 ? 19.164 27.583 -23.951 1.00 41.12 291 GLU A CA 1
ATOM 2203 C C . GLU A 1 291 ? 17.804 27.096 -24.481 1.00 41.12 291 GLU A C 1
ATOM 2205 O O . GLU A 1 291 ? 17.589 27.023 -25.683 1.00 41.12 291 GLU A O 1
ATOM 2210 N N . VAL A 1 292 ? 16.865 26.839 -23.551 1.00 34.00 292 VAL A N 1
ATOM 2211 C CA . VAL A 1 292 ? 15.511 27.446 -23.448 1.00 34.00 292 VAL A CA 1
ATOM 2212 C C . VAL A 1 292 ? 14.731 26.715 -22.341 1.00 34.00 292 VAL A C 1
ATOM 2214 O O . VAL A 1 292 ? 14.492 25.513 -22.453 1.00 34.00 292 VAL A O 1
ATOM 2217 N N . LYS A 1 293 ? 14.254 27.440 -21.316 1.00 38.75 293 LYS A N 1
ATOM 2218 C CA . LYS A 1 293 ? 12.841 27.379 -20.883 1.00 38.75 293 LYS A CA 1
ATOM 2219 C C . LYS A 1 293 ? 12.470 28.477 -19.866 1.00 38.75 293 LYS A C 1
ATOM 2221 O O . LYS A 1 293 ? 13.283 28.776 -18.995 1.00 38.75 293 LYS A O 1
ATOM 2226 N N . PRO A 1 294 ? 11.254 29.049 -19.981 1.00 42.09 294 PRO A N 1
ATOM 2227 C CA . PRO A 1 294 ? 10.751 30.142 -19.155 1.00 42.09 294 PRO A CA 1
ATOM 2228 C C . PRO A 1 294 ? 9.933 29.669 -17.936 1.00 42.09 294 PRO A C 1
ATOM 2230 O O . PRO A 1 294 ? 9.581 28.496 -17.806 1.00 42.09 294 PRO A O 1
ATOM 2233 N N . GLU A 1 295 ? 9.638 30.648 -17.080 1.00 42.03 295 GLU A N 1
ATOM 2234 C CA . GLU A 1 295 ? 8.791 30.667 -15.879 1.00 42.03 295 GLU A CA 1
ATOM 2235 C C . GLU A 1 295 ? 7.406 30.011 -16.029 1.00 42.03 295 GLU A C 1
ATOM 2237 O O . GLU A 1 295 ? 6.744 30.257 -17.030 1.00 42.03 295 GLU A O 1
ATOM 2242 N N . VAL A 1 296 ? 6.914 29.335 -14.972 1.00 35.94 296 VAL A N 1
ATOM 2243 C CA . VAL A 1 296 ? 5.508 29.406 -14.498 1.00 35.94 296 VAL A CA 1
ATOM 2244 C C . VAL A 1 296 ? 5.452 29.109 -12.981 1.00 35.94 296 VAL A C 1
ATOM 2246 O O . VAL A 1 296 ? 5.924 28.068 -12.527 1.00 35.94 296 VAL A O 1
ATOM 2249 N N . LYS A 1 297 ? 4.859 30.027 -12.201 1.00 45.84 297 LYS A N 1
ATOM 2250 C CA . LYS A 1 297 ? 4.460 29.880 -10.781 1.00 45.84 297 LYS A CA 1
ATOM 2251 C C . LYS A 1 297 ? 3.164 29.061 -10.644 1.00 45.84 297 LYS A C 1
ATOM 2253 O O . LYS A 1 297 ? 2.293 29.224 -11.493 1.00 45.84 297 LYS A O 1
ATOM 2258 N N . PRO A 1 298 ? 2.922 28.354 -9.526 1.00 41.16 298 PRO A N 1
ATOM 2259 C CA . PRO A 1 298 ? 1.564 28.022 -9.110 1.00 41.16 298 PRO A CA 1
ATOM 2260 C C . PRO A 1 298 ? 1.072 28.980 -8.008 1.00 41.16 298 PRO A C 1
ATOM 2262 O O . PRO A 1 298 ? 1.577 28.969 -6.887 1.00 41.16 298 PRO A O 1
ATOM 2265 N N . GLU A 1 299 ? 0.064 29.797 -8.325 1.00 35.16 299 GLU A N 1
ATOM 2266 C CA . GLU A 1 299 ? -0.869 30.342 -7.331 1.00 35.16 299 GLU A CA 1
ATOM 2267 C C . GLU A 1 299 ? -1.936 29.279 -7.046 1.00 35.16 299 GLU A C 1
ATOM 2269 O O . GLU A 1 299 ? -2.622 28.821 -7.958 1.00 35.16 299 GLU A O 1
ATOM 2274 N N . VAL A 1 300 ? -2.096 28.899 -5.779 1.00 35.78 300 VAL A N 1
ATOM 2275 C CA . VAL A 1 300 ? -3.237 28.109 -5.303 1.00 35.78 300 VAL A CA 1
ATOM 2276 C C . VAL A 1 300 ? -4.020 28.992 -4.342 1.00 35.78 300 VAL A C 1
ATOM 2278 O O . VAL A 1 300 ? -3.496 29.418 -3.313 1.00 35.78 300 VAL A O 1
ATOM 2281 N N . LYS A 1 301 ? -5.277 29.273 -4.687 1.00 39.72 301 LYS A N 1
ATOM 2282 C CA . LYS A 1 301 ? -6.262 29.921 -3.818 1.00 39.72 301 LYS A CA 1
ATOM 2283 C C . LYS A 1 301 ? -7.325 28.874 -3.448 1.00 39.72 301 LYS A C 1
ATOM 2285 O O . LYS A 1 301 ? -7.778 28.170 -4.349 1.00 39.72 301 LYS A O 1
ATOM 2290 N N . PRO A 1 302 ? -7.712 28.739 -2.168 1.00 47.25 302 PRO A N 1
ATOM 2291 C CA . PRO A 1 302 ? -8.719 27.779 -1.738 1.00 47.25 302 PRO A CA 1
ATOM 2292 C C . PRO A 1 302 ? -10.109 28.421 -1.764 1.00 47.25 302 PRO A C 1
ATOM 2294 O O . PRO A 1 302 ? -10.267 29.573 -1.357 1.00 47.25 302 PRO A O 1
ATOM 2297 N N . GLU A 1 303 ? -11.126 27.669 -2.181 1.00 36.50 303 GLU A N 1
ATOM 2298 C CA . GLU A 1 303 ? -12.518 28.088 -2.035 1.00 36.50 303 GLU A CA 1
ATOM 2299 C C . GLU A 1 303 ? -13.329 26.999 -1.325 1.00 36.50 303 GLU A C 1
ATOM 2301 O O . GLU A 1 303 ? -13.560 25.904 -1.831 1.00 36.50 303 GLU A O 1
ATOM 2306 N N . ASN A 1 304 ? -13.718 27.333 -0.095 1.00 37.00 304 ASN A N 1
ATOM 2307 C CA . ASN A 1 304 ? -14.718 26.648 0.707 1.00 37.00 304 ASN A CA 1
ATOM 2308 C C . ASN A 1 304 ? -16.118 26.936 0.144 1.00 37.00 304 ASN A C 1
ATOM 2310 O O . ASN A 1 304 ? -16.440 28.104 -0.073 1.00 37.00 304 ASN A O 1
ATOM 2314 N N . LYS A 1 305 ? -17.003 25.930 0.112 1.00 35.44 305 LYS A N 1
ATOM 2315 C CA . LYS A 1 305 ? -18.314 26.018 0.790 1.00 35.44 305 LYS A CA 1
ATOM 2316 C C . LYS A 1 305 ? -19.047 24.662 0.876 1.00 35.44 305 LYS A C 1
ATOM 2318 O O . LYS A 1 305 ? -19.004 23.899 -0.085 1.00 35.44 305 LYS A O 1
ATOM 2323 N N . PRO A 1 306 ? -19.742 24.389 2.000 1.00 47.81 306 PRO A N 1
ATOM 2324 C CA . PRO A 1 306 ? -20.546 23.189 2.240 1.00 47.81 306 PRO A CA 1
ATOM 2325 C C . PRO A 1 306 ? -22.054 23.418 1.994 1.00 47.81 306 PRO A C 1
ATOM 2327 O O . PRO A 1 306 ? -22.545 24.536 2.141 1.00 47.81 306 PRO A O 1
ATOM 2330 N N . ALA A 1 307 ? -22.790 22.342 1.701 1.00 34.66 307 ALA A N 1
ATOM 2331 C CA . ALA A 1 307 ? -24.250 22.229 1.845 1.00 34.66 307 ALA A CA 1
ATOM 2332 C C . ALA A 1 307 ? -24.566 20.735 2.090 1.00 34.66 307 ALA A C 1
ATOM 2334 O O . ALA A 1 307 ? -24.215 19.897 1.269 1.00 34.66 307 ALA A O 1
ATOM 2335 N N . GLU A 1 308 ? -24.893 20.297 3.305 1.00 35.00 308 GLU A N 1
ATOM 2336 C CA . GLU A 1 308 ? -26.179 20.409 4.016 1.00 35.00 308 GLU A CA 1
ATOM 2337 C C . GLU A 1 308 ? -27.208 19.332 3.589 1.00 35.00 308 GLU A C 1
ATOM 2339 O O . GLU A 1 308 ? -27.818 19.391 2.529 1.00 35.00 308 GLU A O 1
ATOM 2344 N N . VAL A 1 309 ? -27.330 18.329 4.472 1.00 35.75 309 VAL A N 1
ATOM 2345 C CA . VAL A 1 309 ? -28.543 17.651 4.976 1.00 35.75 309 VAL A CA 1
ATOM 2346 C C . VAL A 1 309 ? -29.639 17.269 3.976 1.00 35.75 309 VAL A C 1
ATOM 2348 O O . VAL A 1 309 ? -30.362 18.133 3.501 1.00 35.75 309 VAL A O 1
ATOM 2351 N N . LYS A 1 310 ? -29.931 15.961 3.882 1.00 35.53 310 LYS A N 1
ATOM 2352 C CA . LYS A 1 310 ? -31.308 15.430 3.947 1.00 35.53 310 LYS A CA 1
ATOM 2353 C C . LYS A 1 310 ? -31.340 14.061 4.638 1.00 35.53 310 LYS A C 1
ATOM 2355 O O . LYS A 1 310 ? -30.731 13.101 4.179 1.00 35.53 310 LYS A O 1
ATOM 2360 N N . LYS A 1 311 ? -32.057 14.036 5.767 1.00 33.97 311 LYS A N 1
ATOM 2361 C CA . LYS A 1 311 ? -32.671 12.861 6.396 1.00 33.97 311 LYS A CA 1
ATOM 2362 C C . LYS A 1 311 ? -33.547 12.137 5.375 1.00 33.97 311 LYS A C 1
ATOM 2364 O O . LYS A 1 311 ? -34.304 12.817 4.694 1.00 33.97 311 LYS A O 1
ATOM 2369 N N . ASP A 1 312 ? -33.566 10.810 5.423 1.00 40.81 312 ASP A N 1
ATOM 2370 C CA . ASP A 1 312 ? -34.834 10.089 5.359 1.00 40.81 312 ASP A CA 1
ATOM 2371 C C . ASP A 1 312 ? -34.802 8.872 6.286 1.00 40.81 312 ASP A C 1
ATOM 2373 O O . ASP A 1 312 ? -33.887 8.050 6.299 1.00 40.81 312 ASP A O 1
ATOM 2377 N N . GLU A 1 313 ? -35.819 8.855 7.131 1.00 37.94 313 GLU A N 1
ATOM 2378 C CA . GLU A 1 313 ? -36.118 7.920 8.196 1.00 37.94 313 GLU A CA 1
ATOM 2379 C C . GLU A 1 313 ? -37.239 6.992 7.692 1.00 37.94 313 GLU A C 1
ATOM 2381 O O . GLU A 1 313 ? -38.118 7.434 6.953 1.00 37.94 313 GLU A O 1
ATOM 2386 N N . LYS A 1 314 ? -37.262 5.746 8.188 1.00 38.31 314 LYS A N 1
ATOM 2387 C CA . LYS A 1 314 ? -38.339 4.730 8.095 1.00 38.31 314 LYS A CA 1
ATOM 2388 C C . LYS A 1 314 ? -38.494 3.945 6.779 1.00 38.31 314 LYS A C 1
ATOM 2390 O O . LYS A 1 314 ? -39.144 4.390 5.841 1.00 38.31 314 LYS A O 1
ATOM 2395 N N . LYS A 1 315 ? -38.183 2.643 6.846 1.00 35.25 315 LYS A N 1
ATOM 2396 C CA . LYS A 1 315 ? -39.174 1.585 7.171 1.00 35.25 315 LYS A CA 1
ATOM 2397 C C . LYS A 1 315 ? -38.521 0.191 7.190 1.00 35.25 315 LYS A C 1
ATOM 2399 O O . LYS A 1 315 ? -38.146 -0.334 6.151 1.00 35.25 315 LYS A O 1
ATOM 2404 N N . LEU A 1 316 ? -38.492 -0.431 8.369 1.00 42.78 316 LEU A N 1
ATOM 2405 C CA . LEU A 1 316 ? -38.733 -1.874 8.522 1.00 42.78 316 LEU A CA 1
ATOM 2406 C C . LEU A 1 316 ? -40.258 -2.102 8.483 1.00 42.78 316 LEU A C 1
ATOM 2408 O O . LEU A 1 316 ? -41.015 -1.218 8.902 1.00 42.78 316 LEU A O 1
ATOM 2412 N N . PRO A 1 317 ? -40.717 -3.236 7.933 1.00 53.38 317 PRO A N 1
ATOM 2413 C CA . PRO A 1 317 ? -41.191 -4.329 8.795 1.00 53.38 317 PRO A CA 1
ATOM 2414 C C . PRO A 1 317 ? -40.649 -5.700 8.327 1.00 53.38 317 PRO A C 1
ATOM 2416 O O . PRO A 1 317 ? -40.459 -5.929 7.142 1.00 53.38 317 PRO A O 1
ATOM 2419 N N . SER A 1 318 ? -40.173 -6.541 9.247 1.00 37.97 318 SER A N 1
ATOM 2420 C CA . SER A 1 318 ? -40.928 -7.597 9.953 1.00 37.97 318 SER A CA 1
ATOM 2421 C C . SER A 1 318 ? -41.069 -8.904 9.160 1.00 37.97 318 SER A C 1
ATOM 2423 O O . SER A 1 318 ? -41.779 -8.956 8.165 1.00 37.97 318 SER A O 1
ATOM 2425 N N . THR A 1 319 ? -40.447 -9.947 9.725 1.00 44.47 319 THR A N 1
ATOM 2426 C CA . THR A 1 319 ? -40.904 -11.350 9.839 1.00 44.47 319 THR A CA 1
ATOM 2427 C C . THR A 1 319 ? -41.355 -12.110 8.590 1.00 44.47 319 THR A C 1
ATOM 2429 O O . THR A 1 319 ? -42.380 -11.798 7.992 1.00 44.47 319 THR A O 1
ATOM 2432 N N . GLY A 1 320 ? -40.689 -13.241 8.343 1.00 38.25 320 GLY A N 1
ATOM 2433 C CA . GLY A 1 320 ? -41.224 -14.338 7.543 1.00 38.25 320 GLY A CA 1
ATOM 2434 C C . GLY A 1 320 ? -40.266 -15.523 7.486 1.00 38.25 320 GLY A C 1
ATOM 2435 O O . GLY A 1 320 ? -39.441 -15.601 6.585 1.00 38.25 320 GLY A O 1
ATOM 2436 N N . GLU A 1 321 ? -40.380 -16.430 8.456 1.00 43.09 321 GLU A N 1
ATOM 2437 C CA . GLU A 1 321 ? -39.978 -17.831 8.303 1.00 43.09 321 GLU A CA 1
ATOM 2438 C C . GLU A 1 321 ? -40.697 -18.449 7.093 1.00 43.09 321 GLU A C 1
ATOM 2440 O O . GLU A 1 321 ? -41.893 -18.213 6.908 1.00 43.09 321 GLU A O 1
ATOM 2445 N N . SER A 1 322 ? -40.004 -19.261 6.292 1.00 47.34 322 SER A N 1
ATOM 2446 C CA . SER A 1 322 ? -40.423 -20.621 5.901 1.00 47.34 322 SER A CA 1
ATOM 2447 C C . SER A 1 322 ? -39.595 -21.176 4.731 1.00 47.34 322 SER A C 1
ATOM 2449 O O . SER A 1 322 ? -39.337 -20.480 3.751 1.00 47.34 322 SER A O 1
ATOM 2451 N N . VAL A 1 323 ? -39.326 -22.484 4.869 1.00 42.78 323 VAL A N 1
ATOM 2452 C CA . VAL A 1 323 ? -38.751 -23.493 3.952 1.00 42.78 323 VAL A CA 1
ATOM 2453 C C . VAL A 1 323 ? -37.228 -23.578 3.886 1.00 42.78 323 VAL A C 1
ATOM 2455 O O . VAL A 1 323 ? -36.580 -22.696 3.291 1.00 42.78 323 VAL A O 1
#

Organism: Streptococcus canis (NCBI:txid1329)

pLDDT: mean 77.82, std 23.16, range [32.22, 97.81]

Sequence (323 aa):
SVLVGANTVSAQVTTRAQAKAARETALASIAETESSIKDKAQLDSVKEKIKASVDRDEITELSAQADQIVSAQADNEAITKAEEDSSKAWEAAADQANTAKAEADELAKAEKESSDAWEKAAALDQAKQAALKEFDRYGVSNYYKNLINKAKTVEGIMELQAQVVESAKKARISEATDGLSDFLKSQTSAEDTLKSIKLSEAKEMAIRELDAQGVSDFYKNKINNAKTVEGVVALKDLILNSLAKPEVEPEAKPEVKPEVKPEAKPEVKPEVKPEVKPEVKPEVKPEVKPEVKPEVKPEVKPENKPAEVKKDEKKLPSTGESV

Mean predicted aligned error: 20.64 Å

InterPro domains:
  IPR009063 Immunoglobulin/albumin-binding domain superfamily [SSF46997] (111-168)
  IPR009063 Immunoglobulin/albumin-binding domain superfamily [SSF46997] (181-243)
  IPR035152 GA-like domain [PF17573] (119-163)
  IPR035152 GA-like domain [PF17573] (196-240)

Solvent-accessible surface area (backbone atoms only — not comparable to full-atom values): 20066 Å² total; per-residue (Å²): 136,72,77,68,62,59,58,53,51,55,51,52,54,51,49,49,52,50,18,51,53,48,39,57,51,40,55,50,56,46,63,70,50,56,77,76,51,90,79,53,70,69,51,53,52,43,51,54,50,41,76,67,52,72,46,47,68,60,34,52,52,45,39,54,51,42,54,50,53,53,52,55,48,50,52,51,54,52,48,52,51,50,51,52,54,50,50,52,51,51,52,54,51,50,53,51,52,53,49,55,48,55,54,48,53,52,51,52,50,53,51,49,55,50,50,55,49,50,52,52,51,51,51,38,51,53,45,37,54,53,42,47,56,51,33,60,74,62,68,54,59,69,70,60,50,53,50,42,71,68,51,90,48,50,66,63,39,53,53,52,39,52,56,52,51,52,50,41,51,52,50,53,50,50,60,74,50,54,62,49,68,57,54,61,67,70,48,80,50,72,65,58,54,49,51,52,51,52,34,52,51,44,35,53,53,48,40,54,54,38,53,76,69,70,54,60,69,72,60,48,51,54,38,68,68,43,89,42,50,67,53,26,51,53,52,46,53,52,53,51,54,60,71,73,48,84,86,77,87,89,85,81,85,82,89,81,87,81,89,82,84,84,90,83,86,87,90,81,89,88,83,92,86,89,85,84,86,90,86,85,88,87,87,88,81,81,91,80,85,84,89,90,86,82,91,83,85,86,87,87,83,89,83,89,86,89,83,82,87,81,89,86,81,89,81,87,83,81,88,78,91,83,136

Secondary structure (DSSP, 8-state):
--THHHHHHHHHHHHHHHHHHHHHHHHHHHHHHGGG-S--HHHHHHHHHHHH---HHHHHHHHHHHHHHHHHHHHHHHHHHHHHHHHHHHHHHHHHHHHHHHHHHHHHHHHHHHHHHHHHHHHHHHHHHHHHHHHHHHT--HHHHHHHHH---HHHHHHHHHHHHHHHHHHHHHHHHTTHHHHHHHSPPHHHHHHHHHHHHHHHHHHHHHHHTT--HHHHHHHHT-SSHHHHHHHHHHHHHHHSS------------------------------------------------------------------------------